Protein AF-A0A2A2Y976-F1 (afdb_monomer_lite)

Foldseek 3Di:
DVVVVVVVVVVPDDPVVVVVVVVVVVVVVVVVVVVVVCVLVQQCLDQVSQVVCVVVVNFFFADAAAQVRQFDEAEDEVVRVCVVCLQCLPPVNVVVQVVVLSLLQSCRRVSHDPVRHFYHYFAKWFFADKDADDPQAQFDGEIWTKTFGWDDPDPPDDTDTDLEIETETFHAPPHVCSVVADGGKMWGGDCPPFVKTFNHWDWLDHSVRTRIYTYTYGSNQAWTAIHPGDTGRGDRGRDGNSSHDPPPDPHRRDD

pLDDT: mean 89.64, std 9.78, range [32.81, 98.19]

Secondary structure (DSSP, 8-state):
-HHHHHHHHHHTS-HHHHHHHHHHHHHHHHHHHHHHHHHHHH-TTSHHHHHHHHHTT----PPPPPTTTSPP-EEE-HHHHHHHHGGGGSGGGHHHHHHHHHHHHHHHHTT--SSS--EEE-EEEEEEEEEEPPTTSSB-SEEEEEEEEEE-SSTTSPPEEEEEEEEEEEE-S-GGGGGG--TT-EEEE-HHHH-EEEEEEEE-S-SSS--EEEEEEESS-PPEEETTTEEE-----S-B-TTS-SSSS-S----

Sequence (255 aa):
MAKSKIATFASKRPPYFWWVLGHALAACLCALSWILSLQIFNHPERQQNYAILKKIGRAPEPIEFGALEAPAGDSLLPNAIYKNYAAYAAPENNQKLTKLNTRLLRAYLQNYTEEFKPVYIEGDYHVLQVKPLQNTDLMYPGFVIRAQAFIQSDNLGNAGPYPVIIEYICPCENTASFTWAKPGNSLRVQKIPHCASILHVSMLGTSDEPIINLTVVSLTYNDIAIGVSRQVDLTAPKKINLDGSLPLFPNSITE

Radius of gyration: 24.4 Å; chains: 1; bounding box: 55×41×88 Å

Structure (mmCIF, N/CA/C/O backbone):
data_AF-A0A2A2Y976-F1
#
_entry.id   AF-A0A2A2Y976-F1
#
loop_
_atom_site.group_PDB
_atom_site.id
_atom_site.type_symbol
_atom_site.label_atom_id
_atom_site.label_alt_id
_atom_site.label_comp_id
_atom_site.label_asym_id
_atom_site.label_entity_id
_atom_site.label_seq_id
_atom_site.pdbx_PDB_ins_code
_atom_site.Cartn_x
_atom_site.Cartn_y
_atom_site.Cartn_z
_atom_site.occupancy
_atom_site.B_iso_or_equiv
_atom_site.auth_seq_id
_atom_site.auth_comp_id
_atom_site.auth_asym_id
_atom_site.auth_atom_id
_atom_site.pdbx_PDB_model_num
ATOM 1 N N . MET A 1 1 ? 5.680 9.283 -56.168 1.00 53.94 1 MET A N 1
ATOM 2 C CA . MET A 1 1 ? 6.953 10.025 -56.361 1.00 53.94 1 MET A CA 1
ATOM 3 C C . MET A 1 1 ? 8.002 9.828 -55.253 1.00 53.94 1 MET A C 1
ATOM 5 O O . MET A 1 1 ? 9.177 9.795 -55.589 1.00 53.94 1 MET A O 1
ATOM 9 N N . ALA A 1 2 ? 7.652 9.655 -53.967 1.00 56.28 2 ALA A N 1
ATOM 10 C CA . ALA A 1 2 ? 8.646 9.515 -52.881 1.00 56.28 2 ALA A CA 1
ATOM 11 C C . ALA A 1 2 ? 9.504 8.225 -52.932 1.00 56.28 2 ALA A C 1
ATOM 13 O O . ALA A 1 2 ? 10.711 8.288 -52.712 1.00 56.28 2 ALA A O 1
ATOM 14 N N . LYS A 1 3 ? 8.919 7.074 -53.306 1.00 57.81 3 LYS A N 1
ATOM 15 C CA . LYS A 1 3 ? 9.644 5.786 -53.427 1.00 57.81 3 LYS A CA 1
ATOM 16 C C . LYS A 1 3 ? 10.805 5.830 -54.433 1.00 57.81 3 LYS A C 1
ATOM 18 O O . LYS A 1 3 ? 11.853 5.249 -54.180 1.00 57.81 3 LYS A O 1
ATOM 23 N N . SER A 1 4 ? 10.634 6.565 -55.537 1.00 69.06 4 SER A N 1
ATOM 24 C CA . SER A 1 4 ? 11.670 6.746 -56.563 1.00 69.06 4 SER A CA 1
ATOM 25 C C . SER A 1 4 ? 12.880 7.487 -55.994 1.00 69.06 4 SER A C 1
ATOM 27 O O . SER A 1 4 ? 13.992 6.991 -56.118 1.00 69.06 4 SER A O 1
ATOM 29 N N . LYS A 1 5 ? 12.667 8.601 -55.280 1.00 72.00 5 LYS A N 1
ATOM 30 C CA . LYS A 1 5 ? 13.757 9.406 -54.707 1.00 72.00 5 LYS A CA 1
ATOM 31 C C . LYS A 1 5 ? 14.564 8.650 -53.645 1.00 72.00 5 LYS A C 1
ATOM 33 O O . LYS A 1 5 ? 15.779 8.806 -53.596 1.00 72.00 5 LYS A O 1
ATOM 38 N N . ILE A 1 6 ? 13.914 7.812 -52.832 1.00 75.94 6 ILE A N 1
ATOM 39 C CA . ILE A 1 6 ? 14.586 6.993 -51.807 1.00 75.94 6 ILE A CA 1
ATOM 40 C C . ILE A 1 6 ? 15.443 5.900 -52.458 1.00 75.94 6 ILE A C 1
ATOM 42 O O . ILE A 1 6 ? 16.585 5.698 -52.054 1.00 75.94 6 ILE A O 1
ATOM 46 N N . ALA A 1 7 ? 14.936 5.244 -53.505 1.00 73.00 7 ALA A N 1
ATOM 47 C CA . ALA A 1 7 ? 15.684 4.219 -54.228 1.00 73.00 7 ALA A CA 1
ATOM 48 C C . ALA A 1 7 ? 16.916 4.798 -54.946 1.00 73.00 7 ALA A C 1
ATOM 50 O O . ALA A 1 7 ? 18.005 4.236 -54.843 1.00 73.00 7 ALA A O 1
ATOM 51 N N . THR A 1 8 ? 16.783 5.959 -55.606 1.00 76.06 8 THR A N 1
ATOM 52 C CA . THR A 1 8 ? 17.930 6.637 -56.238 1.00 76.06 8 THR A CA 1
ATOM 53 C C . THR A 1 8 ? 18.929 7.174 -55.213 1.00 76.06 8 THR A C 1
ATOM 55 O O . THR A 1 8 ? 20.121 7.250 -55.495 1.00 76.06 8 THR A O 1
ATOM 58 N N . PHE A 1 9 ? 18.460 7.575 -54.028 1.00 78.56 9 PHE A N 1
ATOM 59 C CA . PHE A 1 9 ? 19.330 7.981 -52.927 1.00 78.56 9 PHE A CA 1
ATOM 60 C C . PHE A 1 9 ? 20.132 6.792 -52.398 1.00 78.56 9 PHE A C 1
ATOM 62 O O . PHE A 1 9 ? 21.337 6.917 -52.212 1.00 78.56 9 PHE A O 1
ATOM 69 N N . ALA A 1 10 ? 19.484 5.643 -52.199 1.00 75.69 10 ALA A N 1
ATOM 70 C CA . ALA A 1 10 ? 20.109 4.437 -51.673 1.00 75.69 10 ALA A CA 1
ATOM 71 C C . ALA A 1 10 ? 21.179 3.862 -52.622 1.00 75.69 10 ALA A C 1
ATOM 73 O O . ALA A 1 10 ? 22.272 3.519 -52.173 1.00 75.69 10 ALA A O 1
ATOM 74 N N . SER A 1 11 ? 20.912 3.818 -53.932 1.00 75.06 11 SER A N 1
ATOM 75 C CA . SER A 1 11 ? 21.849 3.250 -54.915 1.00 75.06 11 SER A CA 1
ATOM 76 C C . SER A 1 11 ? 23.104 4.098 -55.157 1.00 75.06 11 SER A C 1
ATOM 78 O O . SER A 1 11 ? 24.116 3.575 -55.610 1.00 75.06 11 SER A O 1
ATOM 80 N N . LYS A 1 12 ? 23.063 5.401 -54.843 1.00 83.75 12 LYS A N 1
ATOM 81 C CA . LYS A 1 12 ? 24.192 6.332 -55.018 1.00 83.75 12 LYS A CA 1
ATOM 82 C C . LYS A 1 12 ? 25.168 6.361 -53.840 1.00 83.75 12 LYS A C 1
ATOM 84 O O . LYS A 1 12 ? 26.158 7.090 -53.902 1.00 83.75 12 LYS A O 1
ATOM 89 N N . ARG A 1 13 ? 24.894 5.643 -52.744 1.00 84.62 13 ARG A N 1
ATOM 90 C CA . ARG A 1 13 ? 25.751 5.671 -51.552 1.00 84.62 13 ARG A CA 1
ATOM 91 C C . ARG A 1 13 ? 26.832 4.590 -51.615 1.00 84.62 13 ARG A C 1
ATOM 93 O O . ARG A 1 13 ? 26.527 3.448 -51.948 1.00 84.62 13 ARG A O 1
ATOM 100 N N . PRO A 1 14 ? 28.083 4.931 -51.271 1.00 89.56 14 PRO A N 1
ATOM 101 C CA . PRO A 1 14 ? 29.177 3.970 -51.257 1.00 89.56 14 PRO A CA 1
ATOM 102 C C . PRO A 1 14 ? 28.999 2.935 -50.129 1.00 89.56 14 PRO A C 1
ATOM 104 O O . PRO A 1 14 ? 28.340 3.235 -49.131 1.00 89.56 14 PRO A O 1
ATOM 107 N N . PRO A 1 15 ? 29.612 1.740 -50.226 1.00 87.56 15 PRO A N 1
ATOM 108 C CA . PRO A 1 15 ? 29.418 0.657 -49.254 1.00 87.56 15 PRO A CA 1
ATOM 109 C C . PRO A 1 15 ? 29.679 1.048 -47.790 1.00 87.56 15 PRO A C 1
ATOM 111 O O . PRO A 1 15 ? 28.952 0.616 -46.896 1.00 87.56 15 PRO A O 1
ATOM 114 N N . TYR A 1 16 ? 30.658 1.924 -47.532 1.00 89.75 16 TYR A N 1
ATOM 115 C CA . TYR A 1 16 ? 30.979 2.384 -46.175 1.00 89.75 16 TYR A CA 1
ATOM 116 C C . TYR A 1 16 ? 29.838 3.173 -45.513 1.00 89.75 16 TYR A C 1
ATOM 118 O O . TYR A 1 16 ? 29.709 3.149 -44.293 1.00 89.75 16 TYR A O 1
ATOM 126 N N . PHE A 1 17 ? 28.981 3.846 -46.293 1.00 91.56 17 PHE A N 1
ATOM 127 C CA . PHE A 1 17 ? 27.827 4.574 -45.760 1.00 91.56 17 PHE A CA 1
ATOM 128 C C . PHE A 1 17 ? 26.846 3.618 -45.076 1.00 91.56 17 PHE A C 1
ATOM 130 O O . PHE A 1 17 ? 26.399 3.880 -43.963 1.00 91.56 17 PHE A O 1
ATOM 137 N N . TRP A 1 18 ? 26.548 2.489 -45.723 1.00 90.06 18 TRP A N 1
ATOM 138 C CA . TRP A 1 18 ? 25.657 1.467 -45.178 1.00 90.06 18 TRP A CA 1
ATOM 139 C C . TRP A 1 18 ? 26.247 0.786 -43.949 1.00 90.06 18 TRP A C 1
ATOM 141 O O . TRP A 1 18 ? 25.517 0.493 -43.006 1.00 90.06 18 TRP A O 1
ATOM 151 N N . TRP A 1 19 ? 27.567 0.598 -43.930 1.00 94.25 19 TRP A N 1
ATOM 152 C CA . TRP A 1 19 ? 28.272 0.062 -42.770 1.00 94.25 19 TRP A CA 1
ATOM 153 C C . TRP A 1 19 ? 28.174 1.003 -41.560 1.00 94.25 19 TRP A C 1
ATOM 155 O O . TRP A 1 19 ? 27.763 0.576 -40.484 1.00 94.25 19 TRP A O 1
ATOM 165 N N . VAL A 1 20 ? 28.452 2.301 -41.742 1.00 95.50 20 VAL A N 1
ATOM 166 C CA . VAL A 1 20 ? 28.310 3.315 -40.678 1.00 95.50 20 VAL A CA 1
ATOM 167 C C . VAL A 1 20 ? 26.861 3.432 -40.210 1.00 95.50 20 VAL A C 1
ATOM 169 O O . VAL A 1 20 ? 26.612 3.483 -39.008 1.00 95.50 20 VAL A O 1
ATOM 172 N N . LEU A 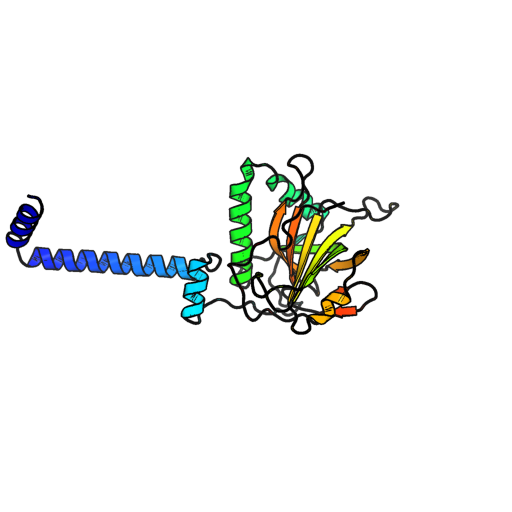1 21 ? 25.897 3.432 -41.135 1.00 94.50 21 LEU A N 1
ATOM 173 C CA . LEU A 1 21 ? 24.477 3.460 -40.790 1.00 94.50 21 LEU A CA 1
ATOM 174 C C . LEU A 1 21 ? 24.075 2.228 -39.969 1.00 94.50 21 LEU A C 1
ATOM 176 O O . LEU A 1 21 ? 23.354 2.364 -38.984 1.00 94.50 21 LEU A O 1
ATOM 180 N N . GLY A 1 22 ? 24.569 1.044 -40.341 1.00 96.06 22 GLY A N 1
ATOM 181 C CA . GLY A 1 22 ? 24.355 -0.193 -39.593 1.00 96.06 22 GLY A CA 1
ATOM 182 C C . GLY A 1 22 ? 24.868 -0.100 -38.156 1.00 96.06 22 GLY A C 1
ATOM 183 O O . GLY A 1 22 ? 24.125 -0.405 -37.226 1.00 96.06 22 GLY A O 1
ATOM 184 N N . HIS A 1 23 ? 26.092 0.398 -37.957 1.00 96.12 23 HIS A N 1
ATOM 185 C CA . HIS A 1 23 ? 26.659 0.601 -36.615 1.00 96.12 23 HIS A CA 1
ATOM 186 C C . HIS A 1 23 ? 25.920 1.658 -35.806 1.00 96.12 23 HIS A C 1
ATOM 188 O O . HIS A 1 23 ? 25.663 1.447 -34.624 1.00 96.12 23 HIS A O 1
ATOM 194 N N . ALA A 1 24 ? 25.532 2.769 -36.432 1.00 97.00 24 ALA A N 1
ATOM 195 C CA . ALA A 1 24 ? 24.752 3.805 -35.766 1.00 97.00 24 ALA A CA 1
ATOM 196 C C . ALA A 1 24 ? 23.401 3.255 -35.279 1.00 97.00 24 ALA A C 1
ATOM 198 O O . ALA A 1 24 ? 23.034 3.453 -34.122 1.00 97.00 24 ALA A O 1
ATOM 199 N N . LEU A 1 25 ? 22.693 2.497 -36.124 1.00 97.50 25 LEU A N 1
ATOM 200 C CA . LEU A 1 25 ? 21.441 1.841 -35.743 1.00 97.50 25 LEU A CA 1
ATOM 201 C C . LEU A 1 25 ? 21.651 0.807 -34.634 1.00 97.50 25 LEU A C 1
ATOM 203 O O . LEU A 1 25 ? 20.872 0.780 -33.685 1.00 97.50 25 LEU A O 1
ATOM 207 N N . ALA A 1 26 ? 22.708 -0.006 -34.713 1.00 97.06 26 ALA A N 1
ATOM 208 C CA . ALA A 1 26 ? 23.038 -0.978 -33.674 1.00 97.06 26 ALA A CA 1
ATOM 209 C C . ALA A 1 26 ? 23.328 -0.297 -32.326 1.00 97.06 26 ALA A C 1
ATOM 211 O O . ALA A 1 26 ? 22.812 -0.732 -31.297 1.00 97.06 26 ALA A O 1
ATOM 212 N N . ALA A 1 27 ? 24.081 0.807 -32.326 1.00 97.44 27 ALA A N 1
ATOM 213 C CA . ALA A 1 27 ? 24.350 1.597 -31.129 1.00 97.44 27 ALA A CA 1
ATOM 214 C C . ALA A 1 27 ? 23.062 2.194 -30.537 1.00 97.44 27 ALA A C 1
ATOM 216 O O . ALA A 1 27 ? 22.834 2.083 -29.331 1.00 97.44 27 ALA A O 1
ATOM 217 N N . CYS A 1 28 ? 22.180 2.758 -31.371 1.00 96.88 28 CYS A N 1
ATOM 218 C CA . CYS A 1 28 ? 20.880 3.265 -30.926 1.00 96.88 28 CYS A CA 1
ATOM 219 C C . CYS A 1 28 ? 19.993 2.156 -30.346 1.00 96.88 28 CYS A C 1
ATOM 221 O O . CYS A 1 28 ? 19.402 2.348 -29.287 1.00 96.88 28 CYS A O 1
ATOM 223 N N . LEU A 1 29 ? 19.912 0.995 -31.000 1.00 97.25 29 LEU A N 1
ATOM 224 C CA . LEU A 1 29 ? 19.136 -0.146 -30.508 1.00 97.25 29 LEU A CA 1
ATOM 225 C C . LEU A 1 29 ? 19.697 -0.691 -29.193 1.00 97.25 29 LEU A C 1
ATOM 227 O O . LEU A 1 29 ? 18.922 -1.012 -28.297 1.00 97.25 29 LEU A O 1
ATOM 231 N N . CYS A 1 30 ? 21.022 -0.740 -29.045 1.00 96.88 30 CYS A N 1
ATOM 232 C CA . CYS A 1 30 ? 21.675 -1.124 -27.798 1.00 96.88 30 CYS A CA 1
ATOM 233 C C . CYS A 1 30 ? 21.308 -0.158 -26.660 1.00 96.88 30 CYS A C 1
ATOM 235 O O . CYS A 1 30 ? 20.830 -0.589 -25.610 1.00 96.88 30 CYS A O 1
ATOM 237 N N . ALA A 1 31 ? 21.431 1.152 -26.896 1.00 96.44 31 ALA A N 1
ATOM 238 C CA . ALA A 1 31 ? 21.064 2.173 -25.918 1.00 96.44 31 ALA A CA 1
ATOM 239 C C . ALA A 1 31 ? 19.570 2.118 -25.553 1.00 96.44 31 ALA A C 1
ATOM 241 O O . ALA A 1 31 ? 19.219 2.170 -24.375 1.00 96.44 31 ALA A O 1
ATOM 242 N N . LEU A 1 32 ? 18.684 1.957 -26.541 1.00 96.25 32 LEU A N 1
ATOM 243 C CA . LEU A 1 32 ? 17.245 1.812 -26.312 1.00 96.25 32 LEU A CA 1
ATOM 244 C C . LEU A 1 32 ? 16.926 0.549 -25.511 1.00 96.25 32 LEU A C 1
ATOM 246 O O . LEU A 1 32 ? 16.181 0.626 -24.539 1.00 96.25 32 LEU A O 1
ATOM 250 N N . SER A 1 33 ? 17.515 -0.594 -25.869 1.00 95.38 33 SER A N 1
ATOM 251 C CA . SER A 1 33 ? 17.342 -1.854 -25.141 1.00 95.38 33 SER A CA 1
ATOM 252 C C . SER A 1 33 ? 17.782 -1.721 -23.683 1.00 95.38 33 SER A C 1
ATOM 254 O O . SER A 1 33 ? 17.087 -2.193 -22.781 1.00 95.38 33 SER A O 1
ATOM 256 N N . TRP A 1 34 ? 18.905 -1.045 -23.436 1.00 94.88 34 TRP A N 1
ATOM 257 C CA . TRP A 1 34 ? 19.407 -0.773 -22.091 1.00 94.88 34 TRP A CA 1
ATOM 258 C C . TRP A 1 34 ? 18.449 0.113 -21.282 1.00 94.88 34 TRP A C 1
ATOM 260 O O . TRP A 1 34 ? 18.036 -0.261 -20.185 1.00 94.88 34 TRP A O 1
ATOM 270 N N . ILE A 1 35 ? 18.033 1.256 -21.839 1.00 95.06 35 ILE A N 1
ATOM 271 C CA . ILE A 1 35 ? 17.125 2.203 -21.170 1.00 95.06 35 ILE A CA 1
ATOM 272 C C . ILE A 1 35 ? 15.771 1.552 -20.872 1.00 95.06 35 ILE A C 1
ATOM 274 O O . ILE A 1 35 ? 15.254 1.694 -19.764 1.00 95.06 35 ILE A O 1
ATOM 278 N N . LEU A 1 36 ? 15.203 0.821 -21.834 1.00 92.56 36 LEU A N 1
ATOM 279 C CA . LEU A 1 36 ? 13.930 0.121 -21.658 1.00 92.56 36 LEU A CA 1
ATOM 280 C C . LEU A 1 36 ? 14.027 -0.948 -20.572 1.00 92.56 36 LEU A C 1
ATOM 282 O O . LEU A 1 36 ? 13.129 -1.041 -19.739 1.00 92.56 36 LEU A O 1
ATOM 286 N N . SER A 1 37 ? 15.130 -1.698 -20.530 1.00 91.88 37 SER A N 1
ATOM 287 C CA . SER A 1 37 ? 15.367 -2.678 -19.467 1.00 91.88 37 SER A CA 1
ATOM 288 C C . SER A 1 37 ? 15.369 -1.994 -18.099 1.00 91.88 37 SER A C 1
ATOM 290 O O . SER A 1 37 ? 14.592 -2.375 -17.226 1.00 91.88 37 SER A O 1
ATOM 292 N N . LEU A 1 38 ? 16.146 -0.919 -17.925 1.00 91.69 38 LEU A N 1
ATOM 293 C CA . LEU A 1 38 ? 16.170 -0.162 -16.668 1.00 91.69 38 LEU A CA 1
ATOM 294 C C . LEU A 1 38 ? 14.787 0.376 -16.282 1.00 91.69 38 LEU A C 1
ATOM 296 O O . LEU A 1 38 ? 14.403 0.294 -15.119 1.00 91.69 38 LEU A O 1
ATOM 300 N N . GLN A 1 39 ? 14.018 0.893 -17.243 1.00 92.62 39 GLN A N 1
ATOM 301 C CA . GLN A 1 39 ? 12.662 1.390 -16.996 1.00 92.62 39 GLN A CA 1
ATOM 302 C C . GLN A 1 39 ? 11.690 0.284 -16.567 1.00 92.62 39 GLN A C 1
ATOM 304 O O . GLN A 1 39 ? 10.820 0.547 -15.740 1.00 92.62 39 GLN A O 1
ATOM 309 N N . ILE A 1 40 ? 11.817 -0.932 -17.105 1.00 92.38 40 ILE A N 1
ATOM 310 C CA . ILE A 1 40 ? 10.963 -2.068 -16.732 1.00 92.38 40 ILE A CA 1
ATOM 311 C C . ILE A 1 40 ? 11.311 -2.560 -15.322 1.00 92.38 40 ILE A C 1
ATOM 313 O O . ILE A 1 40 ? 10.410 -2.723 -14.502 1.00 92.38 40 ILE A O 1
ATOM 317 N N . PHE A 1 41 ? 12.598 -2.751 -15.014 1.00 90.62 41 PHE A N 1
ATOM 318 C CA . PHE A 1 41 ? 13.035 -3.303 -13.725 1.00 90.62 41 PHE A CA 1
ATOM 319 C C . PHE A 1 41 ? 12.943 -2.303 -12.560 1.00 90.62 41 PHE A C 1
ATOM 321 O O . PHE A 1 41 ? 12.578 -2.696 -11.455 1.00 90.62 41 PHE A O 1
ATOM 328 N N . ASN A 1 42 ? 13.213 -1.011 -12.783 1.00 90.75 42 ASN A N 1
ATOM 329 C CA . ASN A 1 42 ? 13.196 -0.007 -11.707 1.00 90.75 42 ASN A CA 1
ATOM 330 C C . ASN A 1 42 ? 11.795 0.520 -11.375 1.00 90.75 42 ASN A C 1
ATOM 332 O O . ASN A 1 42 ? 11.627 1.226 -10.376 1.00 90.75 42 ASN A O 1
ATOM 336 N N . HIS A 1 43 ? 10.800 0.226 -12.214 1.00 92.69 43 HIS A N 1
ATOM 337 C CA . HIS A 1 43 ? 9.430 0.712 -12.047 1.00 92.69 43 HIS A CA 1
ATOM 338 C C . HIS A 1 43 ? 8.415 -0.444 -12.053 1.00 92.69 43 HIS A C 1
ATOM 340 O O . HIS A 1 43 ? 7.554 -0.495 -12.943 1.00 92.69 43 HIS A O 1
ATOM 346 N N . PRO A 1 44 ? 8.521 -1.396 -11.101 1.00 92.38 44 PRO A N 1
ATOM 347 C CA . PRO A 1 44 ? 7.625 -2.545 -11.018 1.00 92.38 44 PRO A CA 1
ATOM 348 C C . PRO A 1 44 ? 6.195 -2.160 -10.622 1.00 92.38 44 PRO A C 1
ATOM 350 O O . PRO A 1 44 ? 5.295 -2.962 -10.806 1.00 92.38 44 PRO A O 1
ATOM 353 N N . GLU A 1 45 ? 5.953 -0.949 -10.117 1.00 92.50 45 GLU A N 1
ATOM 354 C CA . GLU A 1 45 ? 4.616 -0.464 -9.756 1.00 92.50 45 GLU A CA 1
ATOM 355 C C . GLU A 1 45 ? 3.724 -0.156 -10.966 1.00 92.50 45 GLU A C 1
ATOM 357 O O . GLU A 1 45 ? 2.512 -0.009 -10.826 1.00 92.50 45 GLU A O 1
ATOM 362 N N . ARG A 1 46 ? 4.301 -0.057 -12.172 1.00 93.06 46 ARG A N 1
ATOM 363 C CA . ARG A 1 46 ? 3.521 0.083 -13.405 1.00 93.06 46 ARG A CA 1
ATOM 364 C C . ARG A 1 46 ? 2.982 -1.281 -13.821 1.00 93.06 46 ARG A C 1
ATOM 366 O O . ARG A 1 46 ? 3.763 -2.192 -14.086 1.00 93.06 46 ARG A O 1
ATOM 373 N N . GLN A 1 47 ? 1.665 -1.386 -13.996 1.00 91.25 47 GLN A N 1
ATOM 374 C CA . GLN A 1 47 ? 0.961 -2.618 -14.395 1.00 91.25 47 GLN A CA 1
ATOM 375 C C . GLN A 1 47 ? 1.624 -3.346 -15.575 1.00 91.25 47 GLN A C 1
ATOM 377 O O . GLN A 1 47 ? 1.917 -4.538 -15.497 1.00 91.25 47 GLN A O 1
ATOM 382 N N . GLN A 1 48 ? 1.940 -2.616 -16.650 1.00 91.88 48 GLN A N 1
ATOM 383 C CA . GLN A 1 48 ? 2.575 -3.184 -17.845 1.00 91.88 48 GLN A CA 1
ATOM 384 C C . GLN A 1 48 ? 3.961 -3.772 -17.546 1.00 91.88 48 GLN A C 1
ATOM 386 O O . GLN A 1 48 ? 4.274 -4.875 -17.995 1.00 91.88 48 GLN A O 1
ATOM 391 N N . ASN A 1 49 ? 4.770 -3.064 -16.754 1.00 94.06 49 ASN A N 1
ATOM 392 C CA . ASN A 1 49 ? 6.097 -3.524 -16.361 1.00 94.06 49 ASN A CA 1
ATOM 393 C C . ASN A 1 49 ? 5.990 -4.770 -15.482 1.00 94.06 49 ASN A C 1
ATOM 395 O O . ASN A 1 49 ? 6.649 -5.768 -15.758 1.00 94.06 49 ASN A O 1
ATOM 399 N N . TYR A 1 50 ? 5.110 -4.755 -14.480 1.00 92.50 50 TYR A N 1
ATOM 400 C CA . TYR A 1 50 ? 4.883 -5.899 -13.601 1.00 92.50 50 TYR A CA 1
ATOM 401 C C . TYR A 1 50 ? 4.413 -7.136 -14.368 1.00 92.50 50 TYR A C 1
ATOM 403 O O . TYR A 1 50 ? 4.907 -8.236 -14.134 1.00 92.50 50 TYR A O 1
ATOM 411 N N . ALA A 1 51 ? 3.512 -6.971 -15.341 1.00 92.00 51 ALA A N 1
ATOM 412 C CA . ALA A 1 51 ? 3.055 -8.063 -16.193 1.00 92.00 51 ALA A CA 1
ATOM 413 C C . ALA A 1 51 ? 4.201 -8.675 -17.018 1.00 92.00 51 ALA A C 1
ATOM 415 O O . ALA A 1 51 ? 4.264 -9.897 -17.168 1.00 92.00 51 ALA A O 1
ATOM 416 N N . ILE A 1 52 ? 5.125 -7.851 -17.526 1.00 93.06 52 ILE A N 1
ATOM 417 C CA . ILE A 1 52 ? 6.340 -8.323 -18.207 1.00 93.06 52 ILE A CA 1
ATOM 418 C C . ILE A 1 52 ? 7.237 -9.074 -17.218 1.00 93.06 52 ILE A C 1
ATOM 420 O O . ILE A 1 52 ? 7.607 -10.215 -17.493 1.00 93.06 52 ILE A O 1
ATOM 424 N N . LEU A 1 53 ? 7.528 -8.480 -16.055 1.00 92.19 53 LEU A N 1
ATOM 425 C CA . LEU A 1 53 ? 8.359 -9.079 -15.005 1.00 92.19 53 LEU A CA 1
ATOM 426 C C . LEU A 1 53 ? 7.804 -10.432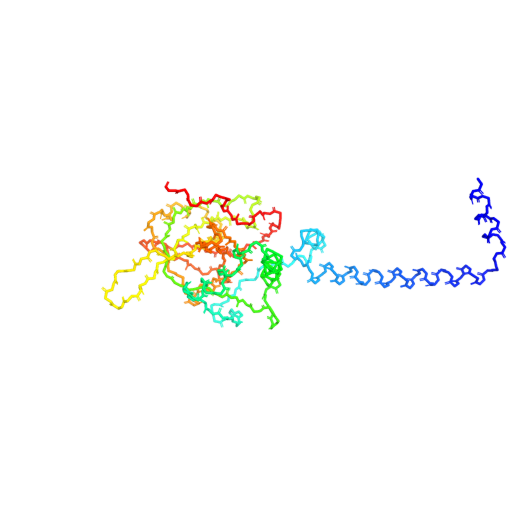 -14.541 1.00 92.19 53 LEU A C 1
ATOM 428 O O . LEU A 1 53 ? 8.552 -11.394 -14.376 1.00 92.19 53 LEU A O 1
ATOM 432 N N . LYS A 1 54 ? 6.481 -10.544 -14.411 1.00 91.19 54 LYS A N 1
ATOM 433 C CA . LYS A 1 54 ? 5.788 -11.781 -14.039 1.00 91.19 54 LYS A CA 1
ATOM 434 C C . LYS A 1 54 ? 5.951 -12.865 -15.099 1.00 91.19 54 LYS A C 1
ATOM 436 O O . LYS A 1 54 ? 6.238 -14.006 -14.755 1.00 91.19 54 LYS A O 1
ATOM 441 N N . LYS A 1 55 ? 5.829 -12.517 -16.385 1.00 92.19 55 LYS A N 1
ATOM 442 C CA . LYS A 1 55 ? 6.018 -13.464 -17.500 1.00 92.19 55 LYS A CA 1
ATOM 443 C C . LYS A 1 55 ? 7.441 -14.021 -17.573 1.00 92.19 55 LYS A C 1
ATOM 445 O O . LYS A 1 55 ? 7.606 -15.169 -17.965 1.00 92.19 55 LYS A O 1
ATOM 450 N N . ILE A 1 56 ? 8.447 -13.233 -17.193 1.00 93.50 56 ILE A N 1
ATOM 451 C CA . ILE A 1 56 ? 9.857 -13.661 -17.185 1.00 93.50 56 ILE A CA 1
ATOM 452 C C . ILE A 1 56 ? 10.305 -14.279 -15.847 1.00 93.50 56 ILE A C 1
ATOM 454 O O . ILE A 1 56 ? 11.485 -14.584 -15.694 1.00 93.50 56 ILE A O 1
ATOM 458 N N . GLY A 1 57 ? 9.402 -14.437 -14.869 1.00 90.50 57 GLY A N 1
ATOM 459 C CA . GLY A 1 57 ? 9.724 -14.999 -13.549 1.00 90.50 57 GLY A CA 1
ATOM 460 C C . GLY A 1 57 ? 10.624 -14.103 -12.688 1.00 90.50 57 GLY A C 1
ATOM 461 O O . GLY A 1 57 ? 11.404 -14.600 -11.883 1.00 90.50 57 GLY A O 1
ATOM 462 N N . ARG A 1 58 ? 10.568 -12.781 -12.894 1.00 89.81 58 ARG A N 1
ATOM 463 C CA . ARG A 1 58 ? 11.339 -11.763 -12.154 1.00 89.81 58 ARG A CA 1
ATOM 464 C C . ARG A 1 58 ? 10.443 -10.709 -11.500 1.00 89.81 58 ARG A C 1
ATOM 466 O O . ARG A 1 58 ? 10.927 -9.635 -11.152 1.00 89.81 58 ARG A O 1
ATOM 473 N N . ALA A 1 59 ? 9.139 -10.970 -11.389 1.00 89.38 59 ALA A N 1
ATOM 474 C CA . ALA A 1 59 ? 8.258 -10.100 -10.621 1.00 89.38 59 ALA A CA 1
ATOM 475 C C . ALA A 1 59 ? 8.702 -10.123 -9.158 1.00 89.38 59 ALA A C 1
ATOM 477 O O . ALA A 1 59 ? 8.987 -11.204 -8.642 1.00 89.38 59 ALA A O 1
ATOM 478 N N . PRO A 1 60 ? 8.779 -8.961 -8.500 1.00 86.44 60 PRO A N 1
ATOM 479 C CA . PRO A 1 60 ? 9.071 -8.958 -7.089 1.00 86.44 60 PRO A CA 1
ATOM 480 C C . PRO A 1 60 ? 7.895 -9.560 -6.317 1.00 86.44 60 PRO A C 1
ATOM 482 O O . PRO A 1 60 ? 6.724 -9.287 -6.616 1.00 86.44 60 PRO A O 1
ATOM 485 N N . GLU A 1 61 ? 8.238 -10.378 -5.331 1.00 86.19 61 GLU A N 1
ATOM 486 C CA . GLU A 1 61 ? 7.303 -10.995 -4.400 1.00 86.19 61 GLU A CA 1
ATOM 487 C C . GLU A 1 61 ? 7.482 -10.341 -3.023 1.00 86.19 61 GLU A C 1
ATOM 489 O O . GLU A 1 61 ? 8.628 -10.107 -2.613 1.00 86.19 61 GLU A O 1
ATOM 494 N N . PRO A 1 62 ? 6.382 -10.004 -2.325 1.00 84.19 62 PRO A N 1
ATOM 495 C CA . PRO A 1 62 ? 6.456 -9.472 -0.972 1.00 84.19 62 PRO A CA 1
ATOM 496 C C . PRO A 1 62 ? 7.108 -10.473 -0.023 1.00 84.19 62 PRO A C 1
ATOM 498 O O . PRO A 1 62 ? 6.722 -11.641 0.023 1.00 84.19 62 PRO A O 1
ATOM 501 N N . ILE A 1 63 ? 8.082 -9.998 0.742 1.00 88.38 63 ILE A N 1
ATOM 502 C CA . ILE A 1 63 ? 8.764 -10.774 1.774 1.00 88.38 63 ILE A CA 1
ATOM 503 C C . ILE A 1 63 ? 8.035 -10.577 3.107 1.00 88.38 63 ILE A C 1
ATOM 505 O O . ILE A 1 63 ? 7.540 -9.490 3.411 1.00 88.38 63 ILE A O 1
ATOM 509 N N . GLU A 1 64 ? 7.966 -11.645 3.892 1.00 90.06 64 GLU A N 1
ATOM 510 C CA . GLU A 1 64 ? 7.565 -11.597 5.294 1.00 90.06 64 GLU A CA 1
ATOM 511 C C . GLU A 1 64 ? 8.763 -11.201 6.156 1.00 90.06 64 GLU A C 1
ATOM 513 O O . GLU A 1 64 ? 9.829 -11.813 6.073 1.00 90.06 64 GLU A O 1
ATOM 518 N N . PHE A 1 65 ? 8.593 -10.167 6.976 1.00 90.75 65 PHE A N 1
ATOM 519 C CA . PHE A 1 65 ? 9.637 -9.698 7.880 1.00 90.75 65 PHE A CA 1
ATOM 520 C C . PHE A 1 65 ? 9.395 -10.192 9.304 1.00 90.75 65 PHE A C 1
ATOM 522 O O . PHE A 1 65 ? 8.279 -10.126 9.813 1.00 90.75 65 PHE A O 1
ATOM 529 N N . GLY A 1 66 ? 10.454 -10.573 10.018 1.00 89.75 66 GLY A N 1
ATOM 530 C CA . GLY A 1 66 ? 10.365 -10.697 11.471 1.00 89.75 66 GLY A CA 1
ATOM 531 C C . GLY A 1 66 ? 10.032 -9.341 12.109 1.00 89.75 66 GLY A C 1
ATOM 532 O O . GLY A 1 66 ? 10.492 -8.299 11.647 1.00 89.75 66 GLY A O 1
ATOM 533 N N . ALA A 1 67 ? 9.278 -9.321 13.212 1.00 87.81 67 ALA A N 1
ATOM 534 C CA . ALA A 1 67 ? 8.859 -8.065 13.858 1.00 87.81 67 ALA A CA 1
ATOM 535 C C . ALA A 1 67 ? 10.019 -7.145 14.289 1.00 87.81 67 ALA A C 1
ATOM 537 O O . ALA A 1 67 ? 9.847 -5.931 14.373 1.00 87.81 67 ALA A O 1
ATOM 538 N N . LEU A 1 68 ? 11.196 -7.719 14.559 1.00 88.31 68 LEU A N 1
ATOM 539 C CA . LEU A 1 68 ? 12.422 -6.984 14.890 1.00 88.31 68 LEU A CA 1
ATOM 540 C C . LEU A 1 68 ? 13.344 -6.763 13.679 1.00 88.31 68 LEU A C 1
ATOM 542 O O . LEU A 1 68 ? 14.284 -5.980 13.767 1.00 88.31 68 LEU A O 1
ATOM 546 N N . GLU A 1 69 ? 13.077 -7.447 12.568 1.00 90.56 69 GLU A N 1
ATOM 547 C CA . GLU A 1 69 ? 13.859 -7.406 11.324 1.00 90.56 69 GLU A CA 1
ATOM 548 C C . GLU A 1 69 ? 13.187 -6.544 10.246 1.00 90.56 69 GLU A C 1
ATOM 550 O O . GLU A 1 69 ? 13.762 -6.309 9.182 1.00 90.56 69 GLU A O 1
ATOM 555 N N . ALA A 1 70 ? 11.969 -6.062 10.513 1.00 91.06 70 ALA A N 1
ATOM 556 C CA . ALA A 1 70 ? 11.239 -5.187 9.616 1.00 91.06 70 ALA A CA 1
ATOM 557 C C . ALA A 1 70 ? 12.048 -3.912 9.302 1.00 91.06 70 ALA A C 1
ATOM 559 O O . ALA A 1 70 ? 12.729 -3.373 10.184 1.00 91.06 70 ALA A O 1
ATOM 560 N N . PRO A 1 71 ? 11.967 -3.384 8.065 1.00 93.06 71 PRO A N 1
ATOM 561 C CA . PRO A 1 71 ? 12.796 -2.263 7.646 1.00 93.06 71 PRO A CA 1
ATOM 562 C C . PRO A 1 71 ? 12.578 -1.029 8.526 1.00 93.06 71 PRO A C 1
ATOM 564 O O . PRO A 1 71 ? 11.455 -0.726 8.951 1.00 93.06 71 PRO A O 1
ATOM 567 N N . ALA A 1 72 ? 13.656 -0.284 8.776 1.00 92.31 72 ALA A N 1
ATOM 568 C CA . ALA A 1 72 ? 13.594 0.936 9.568 1.00 92.31 72 ALA A CA 1
ATOM 569 C C . ALA A 1 72 ? 12.675 1.968 8.896 1.00 92.31 72 ALA A C 1
ATOM 571 O O . ALA A 1 72 ? 12.890 2.359 7.749 1.00 92.31 72 ALA A O 1
ATOM 572 N N . GLY A 1 73 ? 11.669 2.428 9.636 1.00 91.94 73 GLY A N 1
ATOM 573 C CA . GLY A 1 73 ? 10.657 3.355 9.147 1.00 91.94 73 GLY A CA 1
ATOM 574 C C . GLY A 1 73 ? 10.030 4.179 10.264 1.00 91.94 73 GLY A C 1
ATOM 575 O O . GLY A 1 73 ? 10.072 3.798 11.447 1.00 91.94 73 GLY A O 1
ATOM 576 N N . ASP A 1 74 ? 9.450 5.306 9.866 1.00 93.75 74 ASP A N 1
ATOM 577 C CA . ASP A 1 74 ? 8.713 6.196 10.758 1.00 93.75 74 ASP A CA 1
ATOM 578 C C . ASP A 1 74 ? 7.374 5.567 11.131 1.00 93.75 74 ASP A C 1
ATOM 580 O O . ASP A 1 74 ? 6.774 4.846 10.338 1.00 93.75 74 ASP A O 1
ATOM 584 N N . SER A 1 75 ? 6.908 5.837 12.347 1.00 95.69 75 SER A N 1
ATOM 585 C CA . SER A 1 75 ? 5.605 5.386 12.827 1.00 95.69 75 SER A CA 1
ATOM 586 C C . SER A 1 75 ? 4.727 6.592 13.102 1.00 95.69 75 SER A C 1
ATOM 588 O O . SER A 1 75 ? 5.147 7.510 13.810 1.00 95.69 75 SER A O 1
ATOM 590 N N . LEU A 1 76 ? 3.537 6.618 12.511 1.00 97.75 76 LEU A N 1
ATOM 591 C CA . LEU A 1 76 ? 2.621 7.744 12.602 1.00 97.75 76 LEU A CA 1
ATOM 592 C C . LEU A 1 76 ? 1.375 7.369 13.405 1.00 97.75 76 LEU A C 1
ATOM 594 O O . LEU A 1 76 ? 0.647 6.438 13.062 1.00 97.75 76 LEU A O 1
ATOM 598 N N . LEU A 1 77 ? 1.103 8.172 14.432 1.00 97.12 77 LEU A N 1
ATOM 599 C CA . LEU A 1 77 ? -0.181 8.203 15.131 1.00 97.12 77 LEU A CA 1
ATOM 600 C C . LEU A 1 77 ? -1.238 8.938 14.288 1.00 97.12 77 LEU A C 1
ATOM 602 O O . LEU A 1 77 ? -0.875 9.738 13.417 1.00 97.12 77 LEU A O 1
ATOM 606 N N . PRO A 1 78 ? -2.548 8.753 14.540 1.00 97.06 78 PRO A N 1
ATOM 607 C CA . PRO A 1 78 ? -3.567 9.241 13.614 1.00 97.06 78 PRO A CA 1
ATOM 608 C C . PRO A 1 78 ? -3.622 10.777 13.510 1.00 97.06 78 PRO A C 1
ATOM 610 O O . PRO A 1 78 ? -3.875 11.312 12.434 1.00 97.06 78 PRO A O 1
ATOM 613 N N . ASN A 1 79 ? -3.260 11.508 14.566 1.00 95.50 79 ASN A N 1
ATOM 614 C CA . ASN A 1 79 ? -3.071 12.964 14.521 1.00 95.50 79 ASN A CA 1
ATOM 615 C C . ASN A 1 79 ? -1.940 13.399 13.565 1.00 95.50 79 ASN A C 1
ATOM 617 O O . ASN A 1 79 ? -2.100 14.348 12.795 1.00 95.50 79 ASN A O 1
ATOM 621 N N . ALA A 1 80 ? -0.806 12.695 13.584 1.00 97.00 80 ALA A N 1
ATOM 622 C CA . ALA A 1 80 ? 0.318 12.937 12.687 1.00 97.00 80 ALA A CA 1
ATOM 623 C C . ALA A 1 80 ? -0.032 12.545 11.246 1.00 97.00 80 ALA A C 1
ATOM 625 O O . ALA A 1 80 ? 0.301 13.283 10.324 1.00 97.00 80 ALA A O 1
ATOM 626 N N . ILE A 1 81 ? -0.762 11.440 11.052 1.00 97.75 81 ILE A N 1
ATOM 627 C CA . ILE A 1 81 ? -1.304 11.037 9.747 1.00 97.75 81 ILE A CA 1
ATOM 628 C C . ILE A 1 81 ? -2.157 12.169 9.169 1.00 97.75 81 ILE A C 1
ATOM 630 O O . ILE A 1 81 ? -1.888 12.635 8.062 1.00 97.75 81 ILE A O 1
ATOM 634 N N . TYR A 1 82 ? -3.144 12.657 9.922 1.00 96.75 82 TYR A N 1
ATOM 635 C CA . TYR A 1 82 ? -4.016 13.732 9.456 1.00 96.75 82 TYR A CA 1
ATOM 636 C C . TYR A 1 82 ? -3.223 14.984 9.086 1.00 96.75 82 TYR A C 1
ATOM 638 O O . TYR A 1 82 ? -3.332 15.479 7.966 1.00 96.75 82 TYR A O 1
ATOM 646 N N . LYS A 1 83 ? -2.336 15.441 9.977 1.00 96.19 83 LYS A N 1
ATOM 647 C CA . LYS A 1 83 ? -1.474 16.603 9.727 1.00 96.19 83 LYS A CA 1
ATOM 648 C C . LYS A 1 83 ? -0.613 16.442 8.468 1.00 96.19 83 LYS A C 1
ATOM 650 O O . LYS A 1 83 ? -0.444 17.404 7.723 1.00 96.19 83 LYS A O 1
ATOM 655 N N . ASN A 1 84 ? -0.067 15.249 8.235 1.00 96.38 84 ASN A N 1
ATOM 656 C CA . ASN A 1 84 ? 0.850 14.988 7.127 1.00 96.38 84 ASN A CA 1
ATOM 657 C C . ASN A 1 84 ? 0.132 14.865 5.778 1.00 96.38 84 ASN A C 1
ATOM 659 O O . ASN A 1 84 ? 0.709 15.233 4.752 1.00 96.38 84 ASN A O 1
ATOM 663 N N . TYR A 1 85 ? -1.098 14.340 5.763 1.00 96.69 85 TYR A N 1
ATOM 664 C CA . TYR A 1 85 ? -1.791 14.000 4.520 1.00 96.69 85 TYR A CA 1
ATOM 665 C C . TYR A 1 85 ? -2.979 14.909 4.168 1.00 96.69 85 TYR A C 1
ATOM 667 O O . TYR A 1 85 ? -3.349 14.952 2.997 1.00 96.69 85 TYR A O 1
ATOM 675 N N . ALA A 1 86 ? -3.533 15.694 5.100 1.00 95.12 86 ALA A N 1
ATOM 676 C CA . ALA A 1 86 ? -4.691 16.565 4.840 1.00 95.12 86 ALA A CA 1
ATOM 677 C C . ALA A 1 86 ? -4.468 17.561 3.693 1.00 95.12 86 ALA A C 1
ATOM 679 O O . ALA A 1 86 ? -5.373 17.800 2.899 1.00 95.12 86 ALA A O 1
ATOM 680 N N . ALA A 1 87 ? -3.243 18.068 3.525 1.00 94.19 87 ALA A N 1
ATOM 681 C CA . ALA A 1 87 ? -2.915 18.986 2.434 1.00 94.19 87 ALA A CA 1
ATOM 682 C C . ALA A 1 87 ? -3.132 18.384 1.029 1.00 94.19 87 ALA A C 1
ATOM 684 O O . ALA A 1 87 ? -3.320 19.127 0.066 1.00 94.19 87 ALA A O 1
ATOM 685 N N . TYR A 1 88 ? -3.123 17.053 0.879 1.00 95.25 88 TYR A N 1
ATOM 686 C CA . TYR A 1 88 ? -3.367 16.401 -0.413 1.00 95.25 88 TYR A CA 1
ATOM 687 C C . TYR A 1 88 ? -4.844 16.375 -0.822 1.00 95.25 88 TYR A C 1
ATOM 689 O O . TYR A 1 88 ? -5.125 15.993 -1.954 1.00 95.25 88 TYR A O 1
ATOM 697 N N . ALA A 1 89 ? -5.771 16.776 0.053 1.00 92.75 89 ALA A N 1
ATOM 698 C CA . ALA A 1 89 ? -7.187 16.883 -0.294 1.00 92.75 89 ALA A CA 1
ATOM 699 C C . ALA A 1 89 ? -7.485 18.032 -1.264 1.00 92.75 89 ALA A C 1
ATOM 701 O O . ALA A 1 89 ? -8.467 17.974 -2.003 1.00 92.75 89 ALA A O 1
ATOM 702 N N . ALA A 1 90 ? -6.615 19.044 -1.303 1.00 93.00 90 ALA A N 1
ATOM 703 C CA . ALA A 1 90 ? -6.756 20.157 -2.224 1.00 93.00 90 ALA A CA 1
ATOM 704 C C . ALA A 1 90 ? -6.542 19.694 -3.687 1.00 93.00 90 ALA A C 1
ATOM 706 O O . ALA A 1 90 ? -5.543 19.012 -3.967 1.00 93.00 90 ALA A O 1
ATOM 707 N N . PRO A 1 91 ? -7.423 20.058 -4.643 1.00 90.88 91 PRO A N 1
ATOM 708 C CA . PRO A 1 91 ? -7.373 19.561 -6.023 1.00 90.88 91 PRO A CA 1
ATOM 709 C C . PRO A 1 91 ? -6.034 19.789 -6.743 1.00 90.88 91 PRO A C 1
ATOM 711 O O . PRO A 1 91 ? -5.605 18.963 -7.555 1.00 90.88 91 PRO A O 1
ATOM 714 N N . GLU A 1 92 ? -5.332 20.877 -6.431 1.00 94.19 92 GLU A N 1
ATOM 715 C CA . GLU A 1 92 ? -4.013 21.202 -6.977 1.00 94.19 92 GLU A CA 1
ATOM 716 C C . GLU A 1 92 ? -2.922 20.187 -6.591 1.00 94.19 92 GLU A C 1
ATOM 718 O O . GLU A 1 92 ? -1.900 20.073 -7.273 1.00 94.19 92 GLU A O 1
ATOM 723 N N . ASN A 1 93 ? -3.133 19.407 -5.526 1.00 94.69 93 ASN A N 1
ATOM 724 C CA . ASN A 1 93 ? -2.174 18.425 -5.025 1.00 94.69 93 ASN A CA 1
ATOM 725 C C . ASN A 1 93 ? -2.416 17.002 -5.556 1.00 94.69 93 ASN A C 1
ATOM 727 O O . ASN A 1 93 ? -1.611 16.113 -5.267 1.00 94.69 93 ASN A O 1
ATOM 731 N N . ASN A 1 94 ? -3.416 16.783 -6.418 1.00 92.88 94 ASN A N 1
ATOM 732 C CA . ASN A 1 94 ? -3.733 15.470 -7.005 1.00 92.88 94 ASN A CA 1
ATOM 733 C C . ASN A 1 94 ? -2.533 14.796 -7.697 1.00 92.88 94 ASN A C 1
ATOM 735 O O . ASN A 1 94 ? -2.287 13.597 -7.538 1.00 92.88 94 ASN A O 1
ATOM 739 N N . GLN A 1 95 ? -1.723 15.567 -8.430 1.00 96.00 95 GLN A N 1
ATOM 740 C CA . GLN A 1 95 ? -0.512 15.032 -9.064 1.00 96.00 95 GLN A CA 1
ATOM 741 C C . GLN A 1 95 ? 0.544 14.610 -8.036 1.00 96.00 95 GLN A C 1
ATOM 743 O O . GLN A 1 95 ? 1.254 13.624 -8.244 1.00 96.00 95 GLN A O 1
ATOM 748 N N . LYS A 1 96 ? 0.663 15.344 -6.923 1.00 97.06 96 LYS A N 1
ATOM 749 C CA . LYS A 1 96 ? 1.594 15.000 -5.842 1.00 97.06 96 LYS A CA 1
ATOM 750 C C . LYS A 1 96 ? 1.125 13.744 -5.111 1.00 97.06 96 LYS A C 1
ATOM 752 O O . LYS A 1 96 ? 1.952 12.874 -4.860 1.00 97.06 96 LYS A O 1
ATOM 757 N N . LEU A 1 97 ? -0.180 13.613 -4.863 1.00 96.25 97 LEU A N 1
ATOM 758 C CA . LEU A 1 97 ? -0.784 12.413 -4.277 1.00 96.25 97 LEU A CA 1
ATOM 759 C C . LEU A 1 97 ? -0.546 11.180 -5.161 1.00 96.25 97 LEU A C 1
ATOM 761 O O . LEU A 1 97 ? -0.095 10.146 -4.679 1.00 96.25 97 LEU A O 1
ATOM 765 N N . THR A 1 98 ? -0.728 11.315 -6.476 1.00 95.56 98 THR A N 1
ATOM 766 C CA . THR A 1 98 ? -0.454 10.230 -7.436 1.00 95.56 98 THR A CA 1
ATOM 767 C C . THR A 1 98 ? 1.015 9.793 -7.392 1.00 95.56 98 THR A C 1
ATOM 769 O O . THR A 1 98 ? 1.316 8.598 -7.350 1.00 95.56 98 THR A O 1
ATOM 772 N N . LYS A 1 99 ? 1.954 10.751 -7.357 1.00 96.19 99 LYS A N 1
ATOM 773 C CA . LYS A 1 99 ? 3.393 10.462 -7.221 1.00 96.19 99 LYS A CA 1
ATOM 774 C C . LYS A 1 99 ? 3.724 9.795 -5.884 1.00 96.19 99 LYS A C 1
ATOM 776 O O . LYS A 1 99 ? 4.526 8.865 -5.865 1.00 96.19 99 LYS A O 1
ATOM 781 N N . LEU A 1 100 ? 3.105 10.247 -4.793 1.00 96.69 100 LEU A N 1
ATOM 782 C CA . LEU A 1 100 ? 3.245 9.646 -3.468 1.00 96.69 100 LEU A CA 1
ATOM 783 C C . LEU A 1 100 ? 2.785 8.183 -3.485 1.00 96.69 100 LEU A C 1
ATOM 785 O O . LEU A 1 100 ? 3.562 7.309 -3.120 1.00 96.69 100 LEU A O 1
ATOM 789 N N . ASN A 1 101 ? 1.581 7.905 -3.983 1.00 96.62 101 ASN A N 1
ATOM 790 C CA . ASN A 1 101 ? 1.034 6.548 -4.059 1.00 96.62 101 ASN A CA 1
ATOM 791 C C . ASN A 1 101 ? 1.877 5.633 -4.956 1.00 96.62 101 ASN A C 1
ATOM 793 O O . ASN A 1 101 ? 2.138 4.488 -4.601 1.00 96.62 101 ASN A O 1
ATOM 797 N N . THR A 1 102 ? 2.391 6.160 -6.073 1.00 95.25 102 THR A N 1
ATOM 798 C CA . THR A 1 102 ? 3.338 5.437 -6.941 1.00 95.25 102 THR A CA 1
ATOM 799 C C . THR A 1 102 ? 4.603 5.051 -6.168 1.00 95.25 102 THR A C 1
ATOM 801 O O . THR A 1 102 ? 5.085 3.926 -6.279 1.00 95.25 102 THR A O 1
ATOM 804 N N . ARG A 1 103 ? 5.140 5.972 -5.354 1.00 95.25 103 ARG A N 1
ATOM 805 C CA . ARG A 1 103 ? 6.321 5.721 -4.520 1.00 95.25 103 ARG A CA 1
ATOM 806 C C . ARG A 1 103 ? 6.042 4.692 -3.423 1.00 95.25 103 ARG A C 1
ATOM 808 O O . ARG A 1 103 ? 6.878 3.818 -3.228 1.00 95.25 103 ARG A O 1
ATOM 815 N N . LEU A 1 104 ? 4.909 4.791 -2.728 1.00 96.06 104 LEU A N 1
ATOM 816 C CA . LEU A 1 104 ? 4.522 3.860 -1.660 1.00 96.06 104 LEU A CA 1
ATOM 817 C C . LEU A 1 104 ? 4.361 2.433 -2.197 1.00 96.06 104 LEU A C 1
ATOM 819 O O . LEU A 1 104 ? 4.954 1.500 -1.661 1.00 96.06 104 LEU A O 1
ATOM 823 N N . LEU A 1 105 ? 3.652 2.274 -3.316 1.00 94.69 105 LEU A N 1
ATOM 824 C CA . LEU A 1 105 ? 3.473 0.973 -3.956 1.00 94.69 105 LEU A CA 1
ATOM 825 C C . LEU A 1 105 ? 4.799 0.396 -4.463 1.00 94.69 105 LEU A C 1
ATOM 827 O O . LEU A 1 105 ? 5.068 -0.788 -4.265 1.00 94.69 105 LEU A O 1
ATOM 831 N N . ARG A 1 106 ? 5.660 1.223 -5.075 1.00 94.12 106 ARG A N 1
ATOM 832 C CA . ARG A 1 106 ? 7.004 0.789 -5.484 1.00 94.12 106 ARG A CA 1
ATOM 833 C C . ARG A 1 106 ? 7.826 0.317 -4.288 1.00 94.12 106 ARG A C 1
ATOM 835 O O . ARG A 1 106 ? 8.468 -0.722 -4.395 1.00 94.12 106 ARG A O 1
ATOM 842 N N . ALA A 1 107 ? 7.800 1.059 -3.180 1.00 94.50 107 ALA A N 1
ATOM 843 C CA . ALA A 1 107 ? 8.532 0.718 -1.964 1.00 94.50 107 ALA A CA 1
ATOM 844 C C . ALA A 1 107 ? 8.127 -0.664 -1.439 1.00 94.50 107 ALA A C 1
ATOM 846 O O . ALA A 1 107 ? 8.994 -1.500 -1.202 1.00 94.50 107 ALA A O 1
ATOM 847 N N . TYR A 1 108 ? 6.819 -0.924 -1.357 1.00 94.31 108 TYR A N 1
ATOM 848 C CA . TYR A 1 108 ? 6.293 -2.225 -0.951 1.00 94.31 108 TYR A CA 1
ATOM 849 C C . TYR A 1 108 ? 6.714 -3.347 -1.905 1.00 94.31 108 TYR A C 1
ATOM 851 O O . TYR A 1 108 ? 7.245 -4.361 -1.465 1.00 94.31 108 TYR A O 1
ATOM 859 N N . LEU A 1 109 ? 6.549 -3.151 -3.219 1.00 92.69 109 LEU A N 1
ATOM 860 C CA . LEU A 1 109 ? 6.951 -4.150 -4.211 1.00 92.69 109 LEU A CA 1
ATOM 861 C C . LEU A 1 109 ? 8.453 -4.432 -4.164 1.00 92.69 109 LEU A C 1
ATOM 863 O O . LEU A 1 109 ? 8.862 -5.560 -4.373 1.00 92.69 109 LEU A O 1
ATOM 867 N N . GLN A 1 110 ? 9.292 -3.439 -3.893 1.00 91.75 110 GLN A N 1
ATOM 868 C CA . GLN A 1 110 ? 10.742 -3.626 -3.801 1.00 91.75 110 GLN A CA 1
ATOM 869 C C . GLN A 1 110 ? 11.209 -4.084 -2.412 1.00 91.75 110 GLN A C 1
ATOM 871 O O . GLN A 1 110 ? 12.411 -4.078 -2.163 1.00 91.75 110 GLN A O 1
ATOM 876 N N . ASN A 1 111 ? 10.289 -4.497 -1.531 1.00 92.00 111 ASN A N 1
ATOM 877 C CA . ASN A 1 111 ? 10.571 -4.947 -0.165 1.00 92.00 111 ASN A CA 1
ATOM 878 C C . ASN A 1 111 ? 11.321 -3.916 0.692 1.00 92.00 111 ASN A C 1
ATOM 880 O O . ASN A 1 111 ? 11.989 -4.284 1.653 1.00 92.00 111 ASN A O 1
ATOM 884 N N . TYR A 1 112 ? 11.146 -2.630 0.375 1.00 92.06 112 TYR A N 1
ATOM 885 C CA . TYR A 1 112 ? 11.797 -1.487 1.011 1.00 92.06 112 TYR A CA 1
ATOM 886 C C . TYR A 1 112 ? 13.333 -1.504 0.903 1.00 92.06 112 TYR A C 1
ATOM 888 O O . TYR A 1 112 ? 14.012 -2.524 0.943 1.00 92.06 112 TYR A O 1
ATOM 896 N N . THR A 1 113 ? 13.915 -0.321 0.752 1.00 86.50 113 THR A N 1
ATOM 897 C CA . THR A 1 113 ? 15.372 -0.130 0.698 1.00 86.50 113 THR A CA 1
ATOM 898 C C . THR A 1 113 ? 15.741 1.093 1.529 1.00 86.50 113 THR A C 1
ATOM 900 O O . THR A 1 113 ? 14.860 1.806 2.010 1.00 86.50 113 THR A O 1
ATOM 903 N N . GLU A 1 114 ? 17.031 1.399 1.672 1.00 80.62 114 GLU A N 1
ATOM 904 C CA . GLU A 1 114 ? 17.465 2.623 2.366 1.00 80.62 114 GLU A CA 1
ATOM 905 C C . GLU A 1 114 ? 16.850 3.908 1.775 1.00 80.62 114 GLU A C 1
ATOM 907 O O . GLU A 1 114 ? 16.593 4.868 2.503 1.00 80.62 114 GLU A O 1
ATOM 912 N N . GLU A 1 115 ? 16.564 3.922 0.469 1.00 83.88 115 GLU A N 1
ATOM 913 C CA . GLU A 1 115 ? 15.909 5.043 -0.221 1.00 83.88 115 GLU A CA 1
ATOM 914 C C . GLU A 1 115 ? 14.377 5.044 -0.034 1.00 83.88 115 GLU A C 1
ATOM 916 O O . GLU A 1 115 ? 13.720 6.096 0.010 1.00 83.88 115 GLU A O 1
ATOM 921 N N . PHE A 1 116 ? 13.795 3.853 0.090 1.00 86.12 116 PHE A N 1
ATOM 922 C CA . PHE A 1 116 ? 12.359 3.627 0.190 1.00 86.12 116 PHE A CA 1
ATOM 923 C C . PHE A 1 116 ? 12.015 3.015 1.542 1.00 86.12 116 PHE A C 1
ATOM 925 O O . PHE A 1 116 ? 11.715 1.828 1.632 1.00 86.12 116 PHE A O 1
ATOM 932 N N . LYS A 1 117 ? 12.050 3.841 2.591 1.00 92.50 117 LYS A N 1
ATOM 933 C CA . LYS A 1 117 ? 11.666 3.429 3.945 1.00 92.50 117 LYS A CA 1
ATOM 934 C C . LYS A 1 117 ? 10.143 3.326 4.090 1.00 92.50 117 LYS A C 1
ATOM 936 O O . LYS A 1 117 ? 9.430 4.169 3.532 1.00 92.50 117 LYS A O 1
ATOM 941 N N . PRO A 1 118 ? 9.630 2.326 4.827 1.00 95.00 118 PRO A N 1
ATOM 942 C CA . PRO A 1 118 ? 8.210 2.226 5.126 1.00 95.00 118 PRO A CA 1
ATOM 943 C C . PRO A 1 118 ? 7.762 3.363 6.043 1.00 95.00 118 PRO A C 1
ATOM 945 O O . PRO A 1 118 ? 8.514 3.847 6.890 1.00 95.00 118 PRO A O 1
ATOM 948 N N . VAL A 1 119 ? 6.495 3.741 5.900 1.00 96.81 119 VAL A N 1
ATOM 949 C CA . VAL A 1 119 ? 5.777 4.534 6.898 1.00 96.81 119 VAL A CA 1
ATOM 950 C C . VAL A 1 119 ? 4.766 3.608 7.551 1.00 96.81 119 VAL A C 1
ATOM 952 O O . VAL A 1 119 ? 3.908 3.049 6.864 1.00 96.81 119 VAL A O 1
ATOM 955 N N . TYR A 1 120 ? 4.914 3.411 8.854 1.00 97.44 120 TYR A N 1
ATOM 956 C CA . TYR A 1 120 ? 4.042 2.587 9.673 1.00 97.44 120 TYR A CA 1
ATOM 957 C C . TYR A 1 120 ? 2.931 3.420 10.301 1.00 97.44 120 TYR A C 1
ATOM 959 O O . TYR A 1 120 ? 3.087 4.624 10.520 1.00 97.44 120 TYR A O 1
ATOM 967 N N . ILE A 1 121 ? 1.818 2.765 10.613 1.00 97.50 121 ILE A N 1
ATOM 968 C CA . ILE A 1 121 ? 0.712 3.370 11.353 1.00 97.50 121 ILE A CA 1
ATOM 969 C C . ILE A 1 121 ? 0.560 2.744 12.736 1.00 97.50 121 ILE A C 1
ATOM 971 O O . ILE A 1 121 ? 0.795 1.551 12.933 1.00 97.50 121 ILE A O 1
ATOM 975 N N . GLU A 1 122 ? 0.110 3.558 13.682 1.00 96.69 122 GLU A N 1
ATOM 976 C CA . GLU A 1 122 ? -0.249 3.144 15.033 1.00 96.69 122 GLU A CA 1
ATOM 977 C C . GLU A 1 122 ? -1.547 3.811 15.463 1.00 96.69 122 GLU A C 1
ATOM 979 O O . GLU A 1 122 ? -1.866 4.920 15.034 1.00 96.69 122 GLU A O 1
ATOM 984 N N . GLY A 1 123 ? -2.279 3.148 16.352 1.00 95.56 123 GLY A N 1
ATOM 985 C CA . GLY A 1 123 ? -3.468 3.717 16.964 1.00 95.56 123 GLY A CA 1
ATOM 986 C C . GLY A 1 123 ? -4.527 2.683 17.303 1.00 95.56 123 GLY A C 1
ATOM 987 O O . GLY A 1 123 ? -4.396 1.489 17.018 1.00 95.56 123 GLY A O 1
ATOM 988 N N . ASP A 1 124 ? -5.593 3.186 17.909 1.00 95.25 124 ASP A N 1
ATOM 989 C CA . ASP A 1 124 ? -6.813 2.438 18.158 1.00 95.25 124 ASP A CA 1
ATOM 990 C C . ASP A 1 124 ? -7.827 2.764 17.072 1.00 95.25 124 ASP A C 1
ATOM 992 O O . ASP A 1 124 ? -8.071 3.929 16.754 1.00 95.25 124 ASP A O 1
ATOM 996 N N . TYR A 1 125 ? -8.406 1.723 16.487 1.00 95.75 125 TYR A N 1
ATOM 997 C CA . TYR A 1 125 ? -9.361 1.842 15.401 1.00 95.75 125 TYR A CA 1
ATOM 998 C C . TYR A 1 125 ? -10.627 1.063 15.725 1.00 95.75 125 TYR A C 1
ATOM 1000 O O . TYR A 1 125 ? -10.577 -0.003 16.337 1.00 95.75 125 TYR A O 1
ATOM 1008 N N . HIS A 1 126 ? -11.773 1.574 15.296 1.00 95.19 126 HIS A N 1
ATOM 1009 C CA . HIS A 1 126 ? -13.052 0.880 15.378 1.00 95.19 126 HIS A CA 1
ATOM 1010 C C . HIS A 1 126 ? -13.486 0.443 13.986 1.00 95.19 126 HIS A C 1
ATOM 1012 O O . HIS A 1 126 ? -13.522 1.240 13.048 1.00 95.19 126 HIS A O 1
ATOM 1018 N N . VAL A 1 127 ? -13.805 -0.841 13.847 1.00 95.31 127 VAL A N 1
ATOM 1019 C CA . VAL A 1 127 ? -14.230 -1.440 12.584 1.00 95.31 127 VAL A CA 1
ATOM 1020 C C . VAL A 1 127 ? -15.544 -0.806 12.135 1.00 95.31 127 VAL A C 1
ATOM 1022 O O . VAL A 1 127 ? -16.528 -0.812 12.871 1.00 95.31 127 VAL A O 1
ATOM 1025 N N . LEU A 1 128 ? -15.561 -0.299 10.906 1.00 95.06 128 LEU A N 1
ATOM 1026 C CA . LEU A 1 128 ? -16.750 0.209 10.226 1.00 95.06 128 LEU A CA 1
ATOM 1027 C C . LEU A 1 128 ? -17.348 -0.860 9.311 1.00 95.06 128 LEU A C 1
ATOM 1029 O O . LEU A 1 128 ? -18.551 -1.095 9.318 1.00 95.06 128 LEU A O 1
ATOM 1033 N N . GLN A 1 129 ? -16.501 -1.523 8.523 1.00 94.44 129 GLN A N 1
ATOM 1034 C CA . GLN A 1 129 ? -16.933 -2.483 7.514 1.00 94.44 129 GLN A CA 1
ATOM 1035 C C . GLN A 1 129 ? -15.863 -3.550 7.288 1.00 94.44 129 GLN A C 1
ATOM 1037 O O . GLN A 1 129 ? -14.670 -3.290 7.419 1.00 94.44 129 GLN A O 1
ATOM 1042 N N . VAL A 1 130 ? -16.287 -4.751 6.904 1.00 93.62 130 VAL A N 1
ATOM 1043 C CA . VAL A 1 130 ? -15.399 -5.859 6.539 1.00 93.62 130 VAL A CA 1
ATOM 1044 C C . VAL A 1 130 ? -15.922 -6.489 5.257 1.00 93.62 130 VAL A C 1
ATOM 1046 O O . VAL A 1 130 ? -17.135 -6.645 5.100 1.00 93.62 130 VAL A O 1
ATOM 1049 N N . LYS A 1 131 ? -15.029 -6.854 4.336 1.00 93.12 131 LYS A N 1
ATOM 1050 C CA . LYS A 1 131 ? -15.387 -7.654 3.157 1.00 93.12 131 LYS A CA 1
ATOM 1051 C C . LYS A 1 131 ? -14.288 -8.664 2.814 1.00 93.12 131 LYS A C 1
ATOM 1053 O O . LYS A 1 131 ? -13.114 -8.352 3.021 1.00 93.12 131 LYS A O 1
ATOM 1058 N N . PRO A 1 132 ? -14.632 -9.841 2.266 1.00 94.56 132 PRO A N 1
ATOM 1059 C CA . PRO A 1 132 ? -13.639 -10.737 1.679 1.00 94.56 132 PRO A CA 1
ATOM 1060 C C . PRO A 1 132 ? -12.979 -10.088 0.453 1.00 94.56 132 PRO A C 1
ATOM 1062 O O . PRO A 1 132 ? -13.628 -9.334 -0.276 1.00 94.56 132 PRO A O 1
ATOM 1065 N N . LEU A 1 133 ? -11.699 -10.392 0.227 1.00 94.56 133 LEU A N 1
ATOM 1066 C CA . LEU A 1 133 ? -10.978 -9.987 -0.979 1.00 94.56 133 LEU A CA 1
ATOM 1067 C C . LEU A 1 133 ? -11.380 -10.887 -2.149 1.00 94.56 133 LEU A C 1
ATOM 1069 O O . LEU A 1 133 ? -11.605 -12.090 -1.993 1.00 94.56 133 LEU A O 1
ATOM 1073 N N . GLN A 1 134 ? -11.448 -10.297 -3.332 1.00 93.19 134 GLN A N 1
ATOM 1074 C CA . GLN A 1 134 ? -11.703 -10.981 -4.591 1.00 93.19 134 GLN A CA 1
ATOM 1075 C C . GLN A 1 134 ? -10.389 -11.256 -5.324 1.00 93.19 134 GLN A C 1
ATOM 1077 O O . GLN A 1 134 ? -9.375 -10.606 -5.094 1.00 93.19 134 GLN A O 1
ATOM 1082 N N . ASN A 1 135 ? -10.403 -12.200 -6.264 1.00 91.50 135 ASN A N 1
ATOM 1083 C CA . ASN A 1 135 ? -9.236 -12.500 -7.103 1.00 91.50 135 ASN A CA 1
ATOM 1084 C C . ASN A 1 135 ? -8.808 -11.329 -8.015 1.00 91.50 135 ASN A C 1
ATOM 1086 O O . ASN A 1 135 ? -7.717 -11.369 -8.582 1.00 91.50 135 ASN A O 1
ATOM 1090 N N . THR A 1 136 ? -9.662 -10.314 -8.167 1.00 92.56 136 THR A N 1
ATOM 1091 C CA . THR A 1 136 ? -9.392 -9.059 -8.875 1.00 92.56 136 THR A CA 1
ATOM 1092 C C . THR A 1 136 ? -8.793 -7.976 -7.982 1.00 92.56 136 THR A C 1
ATOM 1094 O O . THR A 1 136 ? -8.303 -6.985 -8.514 1.00 92.56 136 THR A O 1
ATOM 1097 N N . ASP A 1 137 ? -8.813 -8.132 -6.656 1.00 94.19 137 ASP A N 1
ATOM 1098 C CA . ASP A 1 137 ? -8.207 -7.168 -5.733 1.00 94.19 137 ASP A CA 1
ATOM 1099 C C . ASP A 1 137 ? -6.674 -7.286 -5.740 1.00 94.19 137 ASP A C 1
ATOM 1101 O O . ASP A 1 137 ? -6.114 -8.250 -6.263 1.00 94.19 137 ASP A O 1
ATOM 1105 N N . LEU A 1 138 ? -5.985 -6.298 -5.150 1.00 93.50 138 LEU A N 1
ATOM 1106 C CA . LEU A 1 138 ? -4.516 -6.231 -5.111 1.00 93.50 138 LEU A CA 1
ATOM 1107 C C . LEU A 1 138 ? -3.872 -7.509 -4.549 1.00 93.50 138 LEU A C 1
ATOM 1109 O O . LEU A 1 138 ? -2.824 -7.940 -5.033 1.00 93.50 138 LEU A O 1
ATOM 1113 N N . MET A 1 139 ? -4.496 -8.090 -3.523 1.00 93.38 139 MET A N 1
ATOM 1114 C CA . MET A 1 139 ? -4.041 -9.283 -2.814 1.00 93.38 139 MET A CA 1
ATOM 1115 C C . MET A 1 139 ? -5.196 -10.276 -2.696 1.00 93.38 139 MET A C 1
ATOM 1117 O O . MET A 1 139 ? -6.333 -9.885 -2.441 1.00 93.38 139 MET A O 1
ATOM 1121 N N . TYR A 1 140 ? -4.894 -11.562 -2.859 1.00 92.75 140 TYR A N 1
ATOM 1122 C CA . TYR A 1 140 ? -5.842 -12.662 -2.694 1.00 92.75 140 TYR A CA 1
ATOM 1123 C C . TYR A 1 140 ? -5.073 -13.965 -2.409 1.00 92.75 140 TYR A C 1
ATOM 1125 O O . TYR A 1 140 ? -4.049 -14.194 -3.068 1.00 92.75 140 TYR A O 1
ATOM 1133 N N . PRO A 1 141 ? -5.550 -14.848 -1.509 1.00 93.88 141 PRO A N 1
ATOM 1134 C CA . PRO A 1 141 ? -6.784 -14.767 -0.712 1.00 93.88 141 PRO A CA 1
ATOM 1135 C C . PRO A 1 141 ? -6.666 -13.888 0.546 1.00 93.88 141 PRO A C 1
ATOM 1137 O O . PRO A 1 141 ? -5.572 -13.526 0.974 1.00 93.88 141 PRO A O 1
ATOM 1140 N N . GLY A 1 142 ? -7.811 -13.519 1.126 1.00 94.06 142 GLY A N 1
ATOM 1141 C CA . GLY A 1 142 ? -7.878 -12.772 2.383 1.00 94.06 142 GLY A CA 1
ATOM 1142 C C . GLY A 1 142 ? -9.161 -11.959 2.534 1.00 94.06 142 GLY A C 1
ATOM 1143 O O . GLY A 1 142 ? -10.166 -12.207 1.862 1.00 94.06 142 GLY A O 1
ATOM 1144 N N . PHE A 1 143 ? -9.126 -10.959 3.405 1.00 94.81 143 PHE A N 1
ATOM 1145 C CA . PHE A 1 143 ? -10.201 -9.983 3.584 1.00 94.81 143 PHE A CA 1
ATOM 1146 C C . PHE A 1 143 ? -9.627 -8.603 3.921 1.00 94.81 143 PHE A C 1
ATOM 1148 O O . PHE A 1 143 ? -8.435 -8.455 4.183 1.00 94.81 143 PHE A O 1
ATOM 1155 N N . VAL A 1 144 ? -10.461 -7.569 3.881 1.00 95.62 144 VAL A N 1
ATOM 1156 C CA . VAL A 1 144 ? -10.070 -6.201 4.236 1.00 95.62 144 VAL A CA 1
ATOM 1157 C C . VAL A 1 144 ? -11.021 -5.638 5.283 1.00 95.62 144 VAL A C 1
ATOM 1159 O O . VAL A 1 144 ? -12.240 -5.827 5.211 1.00 95.62 144 VAL A O 1
ATOM 1162 N N . ILE A 1 145 ? -10.445 -4.938 6.255 1.00 95.38 145 ILE A N 1
ATOM 1163 C CA . ILE A 1 145 ? -11.154 -4.262 7.338 1.00 95.38 145 ILE A CA 1
ATOM 1164 C C . ILE A 1 145 ? -11.060 -2.761 7.096 1.00 95.38 145 ILE A C 1
ATOM 1166 O O . ILE A 1 145 ? -9.969 -2.197 7.103 1.00 95.38 145 ILE A O 1
ATOM 1170 N N . ARG A 1 146 ? -12.201 -2.100 6.923 1.00 96.56 146 ARG A N 1
ATOM 1171 C CA . ARG A 1 146 ? -12.290 -0.645 7.005 1.00 96.56 146 ARG A CA 1
ATOM 1172 C C . ARG A 1 146 ? -12.538 -0.251 8.455 1.00 96.56 146 ARG A C 1
ATOM 1174 O O . ARG A 1 146 ? -13.542 -0.671 9.029 1.00 96.56 146 ARG A O 1
ATOM 1181 N N . ALA A 1 147 ? -11.658 0.554 9.036 1.00 96.44 147 ALA A N 1
ATOM 1182 C CA . ALA A 1 147 ? -11.760 0.991 10.425 1.00 96.44 147 ALA A CA 1
ATOM 1183 C C . ALA A 1 147 ? -11.413 2.478 10.577 1.00 96.44 147 ALA A C 1
ATOM 1185 O O . ALA A 1 147 ? -10.564 2.997 9.856 1.00 96.44 147 ALA A O 1
ATOM 1186 N N . GLN A 1 148 ? -12.069 3.162 11.511 1.00 97.25 148 GLN A N 1
ATOM 1187 C CA . GLN A 1 148 ? -11.843 4.577 11.806 1.00 97.25 148 GLN A CA 1
ATOM 1188 C C . GLN A 1 148 ? -10.985 4.735 13.054 1.00 97.25 148 GLN A C 1
ATOM 1190 O O . GLN A 1 148 ? -11.202 4.031 14.034 1.00 97.25 148 GLN A O 1
ATOM 1195 N N . ALA A 1 149 ? -10.033 5.663 13.022 1.00 97.44 149 ALA A N 1
ATOM 1196 C CA . ALA A 1 149 ? -9.193 5.989 14.163 1.00 97.44 149 ALA A CA 1
ATOM 1197 C C . ALA A 1 149 ? -10.017 6.605 15.296 1.00 97.44 149 ALA A C 1
ATOM 1199 O O . ALA A 1 149 ? -10.876 7.455 15.059 1.00 97.44 149 ALA A O 1
ATOM 1200 N N . PHE A 1 150 ? -9.712 6.212 16.526 1.00 94.88 150 PHE A N 1
ATOM 1201 C CA . PHE A 1 150 ? -10.237 6.815 17.740 1.00 94.88 150 PHE A CA 1
ATOM 1202 C C . PHE A 1 150 ? -9.070 7.413 18.522 1.00 94.88 150 PHE A C 1
ATOM 1204 O O . PHE A 1 150 ? -8.091 6.729 18.816 1.00 94.88 150 PHE A O 1
ATOM 1211 N N . ILE A 1 151 ? -9.155 8.706 18.836 1.00 92.94 151 ILE A N 1
ATOM 1212 C CA . ILE A 1 151 ? -8.136 9.404 19.625 1.00 92.94 151 ILE A CA 1
ATOM 1213 C C . ILE A 1 151 ? -8.792 9.982 20.872 1.00 92.94 151 ILE A C 1
ATOM 1215 O O . ILE A 1 151 ? -9.894 10.527 20.828 1.00 92.94 151 ILE A O 1
ATOM 1219 N N . GLN A 1 152 ? -8.086 9.888 21.991 1.00 87.06 152 GLN A N 1
ATOM 1220 C CA . GLN A 1 152 ? -8.409 10.631 23.196 1.00 87.06 152 GLN A CA 1
ATOM 1221 C C . GLN A 1 152 ? -7.812 12.042 23.091 1.00 87.06 152 GLN A C 1
ATOM 1223 O O . GLN A 1 152 ? -6.593 12.200 23.104 1.00 87.06 152 GLN A O 1
ATOM 1228 N N . SER A 1 153 ? -8.662 13.060 22.934 1.00 73.12 153 SER A N 1
ATOM 1229 C CA . SER A 1 153 ? -8.213 14.450 22.758 1.00 73.12 153 SER A CA 1
ATOM 1230 C C . SER A 1 153 ? -7.607 15.056 24.028 1.00 73.12 153 SER A C 1
ATOM 1232 O O . SER A 1 153 ? -6.681 15.848 23.908 1.00 73.12 153 SER A O 1
ATOM 1234 N N . ASP A 1 154 ? -8.074 14.637 25.212 1.00 73.12 154 ASP A N 1
ATOM 1235 C CA . ASP A 1 154 ? -7.619 15.110 26.527 1.00 73.12 154 ASP A CA 1
ATOM 1236 C C . ASP A 1 154 ? -7.568 13.960 27.544 1.00 73.12 154 ASP A C 1
ATOM 1238 O O . ASP A 1 154 ? -8.386 13.043 27.482 1.00 73.12 154 ASP A O 1
ATOM 1242 N N . ASN A 1 155 ? -6.696 14.060 28.557 1.00 65.56 155 ASN A N 1
ATOM 1243 C CA . ASN A 1 155 ? -6.523 13.050 29.622 1.00 65.56 155 ASN A CA 1
ATOM 1244 C C . ASN A 1 155 ? -7.810 12.703 30.409 1.00 65.56 155 ASN A C 1
ATOM 1246 O O . ASN A 1 155 ? -7.829 11.725 31.151 1.00 65.56 155 ASN A O 1
ATOM 1250 N N . LEU A 1 156 ? -8.866 13.512 30.280 1.00 62.94 156 LEU A N 1
ATOM 1251 C CA . LEU A 1 156 ? -10.147 13.373 30.984 1.00 62.94 156 LEU A CA 1
ATOM 1252 C C . LEU A 1 156 ? -11.324 13.039 30.049 1.00 62.94 156 LEU A C 1
ATOM 1254 O O . LEU A 1 156 ? -12.425 12.780 30.530 1.00 62.94 156 LEU A O 1
ATOM 1258 N N . GLY A 1 157 ? -11.120 13.071 28.729 1.00 68.25 157 GLY A N 1
ATOM 1259 C CA . GLY A 1 157 ? -12.162 12.810 27.736 1.00 68.25 157 GLY A CA 1
ATOM 1260 C C . GLY A 1 157 ? -12.241 11.337 27.336 1.00 68.25 157 GLY A C 1
ATOM 1261 O O . GLY A 1 157 ? -11.259 10.604 27.436 1.00 68.25 157 GLY A O 1
ATOM 1262 N N . ASN A 1 158 ? -13.402 10.912 26.835 1.00 79.94 158 ASN A N 1
ATOM 1263 C CA . ASN A 1 158 ? -13.535 9.617 26.164 1.00 79.94 158 ASN A CA 1
ATOM 1264 C C . ASN A 1 158 ? -12.894 9.684 24.771 1.00 79.94 158 ASN A C 1
ATOM 1266 O O . ASN A 1 158 ? -12.931 10.730 24.122 1.00 79.94 158 ASN A O 1
ATOM 1270 N N . ALA A 1 159 ? -12.329 8.569 24.300 1.00 87.44 159 ALA A N 1
ATOM 1271 C CA . ALA A 1 159 ? -11.813 8.488 22.938 1.00 87.44 159 ALA A CA 1
ATOM 1272 C C . ALA A 1 159 ? -12.947 8.724 21.930 1.00 87.44 159 ALA A C 1
ATOM 1274 O O . ALA A 1 159 ? -14.009 8.104 22.023 1.00 87.44 159 ALA A O 1
ATOM 1275 N N . GLY A 1 160 ? -12.719 9.634 20.986 1.00 91.25 160 GLY A N 1
ATOM 1276 C CA . GLY A 1 160 ? -13.687 10.015 19.964 1.00 91.25 160 GLY A CA 1
ATOM 1277 C C . GLY A 1 160 ? -13.211 9.646 18.560 1.00 91.25 160 GLY A C 1
ATOM 1278 O O . GLY A 1 160 ? -12.007 9.461 18.353 1.00 91.25 160 GLY A O 1
ATOM 1279 N N . PRO A 1 161 ? -14.136 9.553 17.590 1.00 94.31 161 PRO A N 1
ATOM 1280 C CA . PRO A 1 161 ? -13.785 9.312 16.198 1.00 94.31 161 PRO A CA 1
ATOM 1281 C C . PRO A 1 161 ? -12.898 10.442 15.665 1.00 94.31 161 PRO A C 1
ATOM 1283 O O . PRO A 1 161 ? -13.132 11.622 15.926 1.00 94.31 161 PRO A O 1
ATOM 1286 N N . TYR A 1 162 ? -11.884 10.076 14.891 1.00 95.56 162 TYR A N 1
ATOM 1287 C CA . TYR A 1 162 ? -10.937 10.992 14.266 1.00 95.56 162 TYR A CA 1
ATOM 1288 C C . TYR A 1 162 ? -10.997 10.838 12.732 1.00 95.56 162 TYR A C 1
ATOM 1290 O O . TYR A 1 162 ? -11.296 9.737 12.254 1.00 95.56 162 TYR A O 1
ATOM 1298 N N . PRO A 1 163 ? -10.740 11.892 11.926 1.00 95.88 163 PRO A N 1
ATOM 1299 C CA . PRO A 1 163 ? -10.868 11.866 10.458 1.00 95.88 163 PRO A CA 1
ATOM 1300 C C . PRO A 1 163 ? -9.721 11.116 9.745 1.00 95.88 163 PRO A C 1
ATOM 1302 O O . PRO A 1 163 ? -9.141 11.579 8.761 1.00 95.88 163 PRO A O 1
ATOM 1305 N N . VAL A 1 164 ? -9.387 9.927 10.247 1.00 97.56 164 VAL A N 1
ATOM 1306 C CA . VAL A 1 164 ? -8.442 8.985 9.648 1.00 97.56 164 VAL A CA 1
ATOM 1307 C C . VAL A 1 164 ? -9.096 7.613 9.604 1.00 97.56 164 VAL A C 1
ATOM 1309 O O . VAL A 1 164 ? -9.500 7.066 10.628 1.00 97.56 164 VAL A O 1
ATOM 1312 N N . ILE A 1 165 ? -9.173 7.053 8.408 1.00 97.56 165 ILE A N 1
ATOM 1313 C CA . ILE A 1 165 ? -9.693 5.725 8.114 1.00 97.56 165 ILE A CA 1
ATOM 1314 C C . ILE A 1 165 ? -8.570 4.886 7.536 1.00 97.56 165 ILE A C 1
ATOM 1316 O O . ILE A 1 165 ? -7.710 5.370 6.798 1.00 97.56 165 ILE A O 1
ATOM 1320 N N . ILE A 1 166 ? -8.586 3.612 7.892 1.00 97.81 166 ILE A N 1
ATOM 1321 C CA . ILE A 1 166 ? -7.687 2.610 7.349 1.00 97.81 166 ILE A CA 1
ATOM 1322 C C . ILE A 1 166 ? -8.496 1.517 6.660 1.00 97.81 166 ILE A C 1
ATOM 1324 O O . ILE A 1 166 ? -9.554 1.112 7.135 1.00 97.81 166 ILE A O 1
ATOM 1328 N N . GLU A 1 167 ? -7.965 1.022 5.556 1.00 97.50 167 GLU A N 1
ATOM 1329 C CA . GLU A 1 167 ? -8.322 -0.226 4.904 1.00 97.50 167 GLU A CA 1
ATOM 1330 C C . GLU A 1 167 ? -7.180 -1.199 5.162 1.00 97.50 167 GLU A C 1
ATOM 1332 O O . GLU A 1 167 ? -6.182 -1.230 4.438 1.00 97.50 167 GLU A O 1
ATOM 1337 N N . TYR A 1 168 ? -7.310 -1.948 6.251 1.00 96.88 168 TYR A N 1
ATOM 1338 C CA . TYR A 1 168 ? -6.321 -2.920 6.680 1.00 96.88 168 TYR A CA 1
ATOM 1339 C C . TYR A 1 168 ? -6.515 -4.216 5.897 1.00 96.88 168 TYR A C 1
ATOM 1341 O O . TYR A 1 168 ? -7.481 -4.956 6.116 1.00 96.88 168 TYR A O 1
ATOM 1349 N N . ILE A 1 169 ? -5.609 -4.477 4.959 1.00 95.94 169 ILE A N 1
ATOM 1350 C CA . ILE A 1 169 ? -5.594 -5.711 4.180 1.00 95.94 169 ILE A CA 1
ATOM 1351 C C . ILE A 1 169 ? -5.075 -6.835 5.075 1.00 95.94 169 ILE A C 1
ATOM 1353 O O . ILE A 1 169 ? -3.996 -6.726 5.656 1.00 95.94 169 ILE A O 1
ATOM 1357 N N . CYS A 1 170 ? -5.846 -7.915 5.159 1.00 94.62 170 CYS A N 1
ATOM 1358 C CA . CYS A 1 170 ? -5.542 -9.122 5.916 1.00 94.62 170 CYS A CA 1
ATOM 1359 C C . CYS A 1 170 ? -5.401 -10.296 4.932 1.00 94.62 170 CYS A C 1
ATOM 1361 O O . CYS A 1 170 ? -6.389 -10.999 4.687 1.00 94.62 170 CYS A O 1
ATOM 1363 N N . PRO A 1 171 ? -4.231 -10.492 4.296 1.00 93.88 171 PRO A N 1
ATOM 1364 C CA . PRO A 1 171 ? -4.025 -11.642 3.429 1.00 93.88 171 PRO A CA 1
ATOM 1365 C C . PRO A 1 171 ? -3.945 -12.900 4.295 1.00 93.88 171 PRO A C 1
ATOM 1367 O O . PRO A 1 171 ? -3.151 -12.965 5.231 1.00 93.88 171 PRO A O 1
ATOM 1370 N N . CYS A 1 172 ? -4.798 -13.877 4.012 1.00 91.31 172 CYS A N 1
ATOM 1371 C CA . CYS A 1 172 ? -4.882 -15.116 4.776 1.00 91.31 172 CYS A CA 1
ATOM 1372 C C . CYS A 1 172 ? -5.518 -16.219 3.925 1.00 91.31 172 CYS A C 1
ATOM 1374 O O . CYS A 1 172 ? -6.457 -15.972 3.163 1.00 91.31 172 CYS A O 1
ATOM 1376 N N . GLU A 1 173 ? -5.051 -17.454 4.094 1.00 89.88 173 GLU A N 1
ATOM 1377 C CA . GLU A 1 173 ? -5.619 -18.621 3.402 1.00 89.88 173 GLU A CA 1
ATOM 1378 C C . GLU A 1 173 ? -7.014 -18.972 3.963 1.00 89.88 173 GLU A C 1
ATOM 1380 O O . GLU A 1 173 ? -7.943 -19.280 3.213 1.00 89.88 173 GLU A O 1
ATOM 1385 N N . ASN A 1 174 ? -7.209 -18.859 5.285 1.00 86.44 174 ASN A N 1
ATOM 1386 C CA . ASN A 1 174 ? -8.511 -19.076 5.918 1.00 86.44 174 ASN A CA 1
ATOM 1387 C C . ASN A 1 174 ? -9.392 -17.824 5.825 1.00 86.44 174 ASN A C 1
ATOM 1389 O O . ASN A 1 174 ? -9.469 -17.016 6.752 1.00 86.44 174 ASN A O 1
ATOM 1393 N N . THR A 1 175 ? -10.114 -17.676 4.716 1.00 82.00 175 THR A N 1
ATOM 1394 C CA . THR A 1 175 ? -10.999 -16.522 4.522 1.00 82.00 175 THR A CA 1
ATOM 1395 C C . THR A 1 175 ? -12.163 -16.492 5.509 1.00 82.00 175 THR A C 1
ATOM 1397 O O . THR A 1 175 ? -12.656 -15.410 5.794 1.00 82.00 175 THR A O 1
ATOM 1400 N N . ALA A 1 176 ? -12.598 -17.618 6.093 1.00 83.19 176 ALA A N 1
ATOM 1401 C CA . ALA A 1 176 ? -13.729 -17.640 7.034 1.00 83.19 176 ALA A CA 1
ATOM 1402 C C . ALA A 1 176 ? -13.501 -16.752 8.276 1.00 83.19 176 ALA A C 1
ATOM 1404 O O . ALA A 1 176 ? -14.471 -16.289 8.889 1.00 83.19 176 ALA A O 1
ATOM 1405 N N . SER A 1 177 ? -12.239 -16.447 8.592 1.00 81.75 177 SER A N 1
ATOM 1406 C CA . SER A 1 177 ? -11.821 -15.512 9.639 1.00 81.75 177 SER A CA 1
ATOM 1407 C C . SER A 1 177 ? -12.422 -14.110 9.483 1.00 81.75 177 SER A C 1
ATOM 1409 O O . SER A 1 177 ? -12.626 -13.429 10.487 1.00 81.75 177 SER A O 1
ATOM 1411 N N . PHE A 1 178 ? -12.810 -13.689 8.267 1.00 82.25 178 PHE A N 1
ATOM 1412 C CA . PHE A 1 178 ? -13.459 -12.386 8.061 1.00 82.25 178 PHE A CA 1
ATOM 1413 C C . PHE A 1 178 ? -14.752 -12.248 8.884 1.00 82.25 178 PHE A C 1
ATOM 1415 O O . PHE A 1 178 ? -15.098 -11.150 9.308 1.00 82.25 178 PHE A O 1
ATOM 1422 N N . THR A 1 179 ? -15.457 -13.357 9.154 1.00 84.00 179 THR A N 1
ATOM 1423 C CA . THR A 1 179 ? -16.716 -13.367 9.927 1.00 84.00 179 THR A CA 1
ATOM 1424 C C . THR A 1 179 ? -16.529 -13.018 11.405 1.00 84.00 179 THR A C 1
ATOM 1426 O O . THR A 1 179 ? -17.502 -12.721 12.108 1.00 84.00 179 THR A O 1
ATOM 1429 N N . TRP A 1 180 ? -15.289 -13.070 11.896 1.00 84.44 180 TRP A N 1
ATOM 1430 C CA . TRP A 1 180 ? -14.942 -12.708 13.267 1.00 84.44 180 TRP A CA 1
ATOM 1431 C C . TRP A 1 180 ? -14.844 -11.199 13.450 1.00 84.44 180 TRP A C 1
ATOM 1433 O O . TRP A 1 180 ? -15.117 -10.714 14.544 1.00 84.44 180 TRP A O 1
ATOM 1443 N N . ALA A 1 181 ? -14.512 -10.473 12.384 1.00 85.38 181 ALA A N 1
ATOM 1444 C CA . ALA A 1 181 ? -14.457 -9.026 12.374 1.00 85.38 181 ALA A CA 1
ATOM 1445 C C . ALA A 1 181 ? -15.851 -8.459 12.074 1.00 85.38 181 ALA A C 1
ATOM 1447 O O . ALA A 1 181 ? -16.419 -8.679 11.00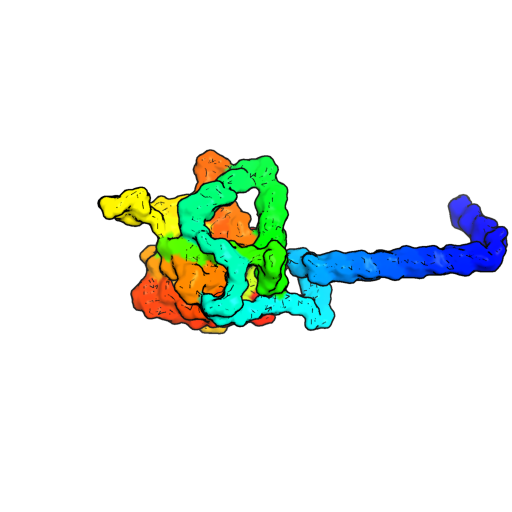4 1.00 85.38 181 ALA A O 1
ATOM 1448 N N . LYS A 1 182 ? -16.418 -7.727 13.032 1.00 90.06 182 LYS A N 1
ATOM 1449 C CA . LYS A 1 182 ? -17.733 -7.088 12.904 1.00 90.06 182 LYS A CA 1
ATOM 1450 C C . LYS A 1 182 ? -17.630 -5.581 13.130 1.00 90.06 182 LYS A C 1
ATOM 1452 O O . LYS A 1 182 ? -16.772 -5.153 13.906 1.00 90.06 182 LYS A O 1
ATOM 1457 N N . PRO A 1 183 ? -18.512 -4.777 12.508 1.00 92.81 183 PRO A N 1
ATOM 1458 C CA . PRO A 1 183 ? -18.634 -3.362 12.835 1.00 92.81 183 PRO A CA 1
ATOM 1459 C C . PRO A 1 183 ? -18.755 -3.140 14.349 1.00 92.81 183 PRO A C 1
ATOM 1461 O O . PRO A 1 183 ? -19.425 -3.905 15.046 1.00 92.81 183 PRO A O 1
ATOM 1464 N N . GLY A 1 184 ? -18.059 -2.127 14.860 1.00 90.62 184 GLY A N 1
ATOM 1465 C CA . GLY A 1 184 ? -17.957 -1.818 16.287 1.00 90.62 184 GLY A CA 1
ATOM 1466 C C . GLY A 1 184 ? -16.882 -2.601 17.050 1.00 90.62 184 GLY A C 1
ATOM 1467 O O . GLY A 1 184 ? -16.630 -2.294 18.211 1.00 90.62 184 GLY A O 1
ATOM 1468 N N . ASN A 1 185 ? -16.218 -3.594 16.446 1.00 92.56 185 ASN A N 1
ATOM 1469 C CA . ASN A 1 185 ? -15.044 -4.211 17.068 1.00 92.56 185 ASN A CA 1
ATOM 1470 C C . ASN A 1 185 ? -13.865 -3.236 17.108 1.00 92.56 185 ASN A C 1
ATOM 1472 O O . ASN A 1 185 ? -13.665 -2.453 16.181 1.00 92.56 185 ASN A O 1
ATOM 1476 N N . SER A 1 186 ? -13.055 -3.331 18.158 1.00 91.94 186 SER A N 1
ATOM 1477 C CA . SER A 1 186 ? -11.791 -2.605 18.248 1.00 91.94 186 SER A CA 1
ATOM 1478 C C . SER A 1 186 ? -10.678 -3.364 17.519 1.00 91.94 186 SER A C 1
ATOM 1480 O O . SER A 1 186 ? -10.615 -4.597 17.557 1.00 91.94 186 SER A O 1
ATOM 1482 N N . LEU A 1 187 ? -9.801 -2.606 16.871 1.00 93.31 187 LEU A N 1
ATOM 1483 C CA . LEU A 1 187 ? -8.592 -3.038 16.185 1.00 93.31 187 LEU A CA 1
ATOM 1484 C C . LEU A 1 187 ? -7.453 -2.129 16.652 1.00 93.31 187 LEU A C 1
ATOM 1486 O O . LEU A 1 187 ? -7.439 -0.940 16.337 1.00 93.31 187 LEU A O 1
ATOM 1490 N N . ARG A 1 188 ? -6.494 -2.678 17.400 1.00 93.81 188 ARG A N 1
ATOM 1491 C CA . ARG A 1 188 ? -5.310 -1.927 17.832 1.00 93.81 188 ARG A CA 1
ATOM 1492 C C . ARG A 1 188 ? -4.141 -2.228 16.909 1.00 93.81 188 ARG A C 1
ATOM 1494 O O . ARG A 1 188 ? -3.762 -3.384 16.747 1.00 93.81 188 ARG A O 1
ATOM 1501 N N . VAL A 1 189 ? -3.542 -1.188 16.340 1.00 94.62 189 VAL A N 1
ATOM 1502 C CA . VAL A 1 189 ? -2.375 -1.298 15.461 1.00 94.62 189 VAL A CA 1
ATOM 1503 C C . VAL A 1 189 ? -1.160 -0.699 16.165 1.00 94.62 189 VAL A C 1
ATOM 1505 O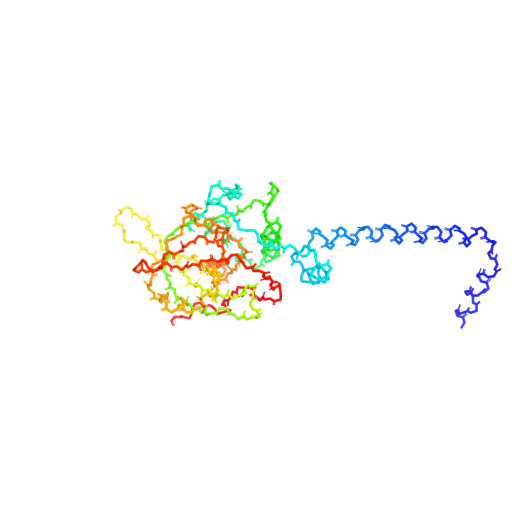 O . VAL A 1 189 ? -1.234 0.393 16.724 1.00 94.62 189 VAL A O 1
ATOM 1508 N N . GLN A 1 190 ? -0.051 -1.436 16.169 1.00 93.19 190 GLN A N 1
ATOM 1509 C CA . GLN A 1 190 ? 1.199 -1.075 16.836 1.00 93.19 190 GLN A CA 1
ATOM 1510 C C . GLN A 1 190 ? 2.353 -1.273 15.856 1.00 93.19 190 GLN A C 1
ATOM 1512 O O . GLN A 1 190 ? 2.285 -2.163 15.000 1.00 93.19 190 GLN A O 1
ATOM 1517 N N . LYS A 1 191 ? 3.434 -0.501 16.001 1.00 91.44 191 LYS A N 1
ATOM 1518 C CA . LYS A 1 191 ? 4.631 -0.652 15.169 1.00 91.44 191 LYS A CA 1
ATOM 1519 C C . LYS A 1 191 ? 5.205 -2.056 15.302 1.00 91.44 191 LYS A C 1
ATOM 1521 O O . LYS A 1 191 ? 5.539 -2.666 14.298 1.00 91.44 191 LYS A O 1
ATOM 1526 N N . ILE A 1 192 ? 5.271 -2.576 16.523 1.00 90.62 192 ILE A N 1
ATOM 1527 C CA . ILE A 1 192 ? 5.660 -3.952 16.838 1.00 90.62 192 ILE A CA 1
ATOM 1528 C C . ILE A 1 192 ? 4.482 -4.560 17.612 1.00 90.62 192 ILE A C 1
ATOM 1530 O O . ILE A 1 192 ? 4.043 -3.934 18.574 1.00 90.62 192 ILE A O 1
ATOM 1534 N N . PRO A 1 193 ? 3.936 -5.725 17.218 1.00 89.38 193 PRO A N 1
ATOM 1535 C CA . PRO A 1 193 ? 4.482 -6.675 16.245 1.00 89.38 193 PRO A CA 1
ATOM 1536 C C . PRO A 1 193 ? 3.933 -6.533 14.813 1.00 89.38 193 PRO A C 1
ATOM 1538 O O . PRO A 1 193 ? 4.311 -7.332 13.958 1.00 89.38 193 PRO A O 1
ATOM 1541 N N . HIS A 1 194 ? 3.030 -5.583 14.533 1.00 91.06 194 HIS A N 1
ATOM 1542 C CA . HIS A 1 194 ? 2.277 -5.579 13.269 1.00 91.06 194 HIS A CA 1
ATOM 1543 C C . HIS A 1 194 ? 3.016 -4.934 12.089 1.00 91.06 194 HIS A C 1
ATOM 1545 O O . HIS A 1 194 ? 2.756 -5.300 10.953 1.00 91.06 194 HIS A O 1
ATOM 1551 N N . CYS A 1 195 ? 3.877 -3.937 12.318 1.00 94.31 195 CYS A N 1
ATOM 1552 C CA . CYS A 1 195 ? 4.569 -3.193 11.255 1.00 94.31 195 CYS A CA 1
ATOM 1553 C C . CYS A 1 195 ? 3.641 -2.833 10.073 1.00 94.31 195 CYS A C 1
ATOM 1555 O O . CYS A 1 195 ? 3.971 -3.076 8.912 1.00 94.31 195 CYS A O 1
ATOM 1557 N N . ALA A 1 196 ? 2.446 -2.307 10.365 1.00 96.12 196 ALA A N 1
ATOM 1558 C CA . ALA A 1 196 ? 1.433 -2.033 9.348 1.00 96.12 196 ALA A CA 1
ATOM 1559 C C . ALA A 1 196 ? 1.851 -0.833 8.490 1.00 96.12 196 ALA A C 1
ATOM 1561 O O . ALA A 1 196 ? 1.835 0.303 8.965 1.00 96.12 196 ALA A O 1
ATOM 1562 N N . SER A 1 197 ? 2.256 -1.086 7.245 1.00 97.06 197 SER A N 1
ATOM 1563 C CA . SER A 1 197 ? 2.795 -0.074 6.340 1.00 97.06 197 SER A CA 1
ATOM 1564 C C . SER A 1 197 ? 1.735 0.486 5.396 1.00 97.06 197 SER A C 1
ATOM 1566 O O . SER A 1 197 ? 0.852 -0.236 4.929 1.00 97.06 197 SER A O 1
ATOM 1568 N N . ILE A 1 198 ? 1.840 1.781 5.096 1.00 97.81 198 ILE A N 1
ATOM 1569 C CA . ILE A 1 198 ? 0.969 2.475 4.144 1.00 97.81 198 ILE A CA 1
ATOM 1570 C C . ILE A 1 198 ? 1.351 2.105 2.707 1.00 97.81 198 ILE A C 1
ATOM 1572 O O . ILE A 1 198 ? 2.472 2.355 2.266 1.00 97.81 198 ILE A O 1
ATOM 1576 N N . LEU A 1 199 ? 0.383 1.583 1.955 1.00 96.50 199 LEU A N 1
ATOM 1577 C CA . LEU A 1 199 ? 0.507 1.291 0.524 1.00 96.50 199 LEU A CA 1
ATOM 1578 C C . LEU A 1 199 ? -0.075 2.398 -0.353 1.00 96.50 199 LEU A C 1
ATOM 1580 O O . LEU A 1 199 ? 0.423 2.659 -1.447 1.00 96.50 199 LEU A O 1
ATOM 1584 N N . HIS A 1 200 ? -1.156 3.026 0.106 1.00 97.56 200 HIS A N 1
ATOM 1585 C CA . HIS A 1 200 ? -1.909 3.993 -0.679 1.00 97.56 200 HIS A CA 1
ATOM 1586 C C . HIS A 1 200 ? -2.631 4.992 0.221 1.00 97.56 200 HIS A C 1
ATOM 1588 O O . HIS A 1 200 ? -3.122 4.633 1.290 1.00 97.56 200 HIS A O 1
ATOM 1594 N N . VAL A 1 201 ? -2.724 6.237 -0.238 1.00 97.31 201 VAL A N 1
ATOM 1595 C CA . VAL A 1 201 ? -3.453 7.325 0.416 1.00 97.31 201 VAL A CA 1
ATOM 1596 C C . VAL A 1 201 ? -4.547 7.828 -0.523 1.00 97.31 201 VAL A C 1
ATOM 1598 O O . VAL A 1 201 ? -4.303 8.110 -1.695 1.00 97.31 201 VAL A O 1
ATOM 1601 N N . SER A 1 202 ? -5.756 7.967 0.001 1.00 95.50 202 SER A N 1
ATOM 1602 C CA . SER A 1 202 ? -6.922 8.530 -0.683 1.00 95.50 202 SER A CA 1
ATOM 1603 C C . SER A 1 202 ? -7.697 9.453 0.252 1.00 95.50 202 SER A C 1
ATOM 1605 O O . SER A 1 202 ? -7.443 9.466 1.456 1.00 95.50 202 SER A O 1
ATOM 1607 N N . MET A 1 203 ? -8.636 10.219 -0.301 1.00 93.31 203 MET A N 1
ATOM 1608 C CA . MET A 1 203 ? -9.479 11.150 0.450 1.00 93.31 203 MET A CA 1
ATOM 1609 C C . MET A 1 203 ? -10.946 10.753 0.287 1.00 93.31 203 MET A C 1
ATOM 1611 O O . MET A 1 203 ? -11.382 10.504 -0.834 1.00 93.31 203 MET A O 1
ATOM 1615 N N . LEU A 1 204 ? -11.690 10.677 1.394 1.00 89.50 204 LEU A N 1
ATOM 1616 C CA . LEU A 1 204 ? -13.123 10.332 1.411 1.00 89.50 204 LEU A CA 1
ATOM 1617 C C . LEU A 1 204 ? -14.033 11.505 1.830 1.00 89.50 204 LEU A C 1
ATOM 1619 O O . LEU A 1 204 ? -15.248 11.337 1.853 1.00 89.50 204 LEU A O 1
ATOM 1623 N N . GLY A 1 205 ? -13.455 12.663 2.165 1.00 85.56 205 GLY A N 1
ATOM 1624 C CA . GLY A 1 205 ? -14.169 13.877 2.584 1.00 85.56 205 GLY A CA 1
ATOM 1625 C C . GLY A 1 205 ? -14.116 15.001 1.545 1.00 85.56 205 GLY A C 1
ATOM 1626 O O . GLY A 1 205 ? -13.792 14.773 0.377 1.00 85.56 205 GLY A O 1
ATOM 1627 N N . THR A 1 206 ? -14.414 16.225 1.976 1.00 85.25 206 THR A N 1
ATOM 1628 C CA . THR A 1 206 ? -14.290 17.428 1.137 1.00 85.25 206 THR A CA 1
ATOM 1629 C C . THR A 1 206 ? -12.882 18.023 1.244 1.00 85.25 206 THR A C 1
ATOM 1631 O O . THR A 1 206 ? -12.054 17.559 2.026 1.00 85.25 206 THR A O 1
ATOM 1634 N N . SER A 1 207 ? -12.583 19.054 0.448 1.00 84.50 207 SER A N 1
ATOM 1635 C CA . SER A 1 207 ? -11.308 19.775 0.575 1.00 84.50 207 SER A CA 1
ATOM 1636 C C . SER A 1 207 ? -11.193 20.539 1.901 1.00 84.50 207 SER A C 1
ATOM 1638 O O . SER A 1 207 ? -10.078 20.736 2.378 1.00 84.50 207 SER A O 1
ATOM 1640 N N . ASP A 1 208 ? -12.320 20.969 2.476 1.00 87.38 208 ASP A N 1
ATOM 1641 C CA . ASP A 1 208 ? -12.357 21.747 3.721 1.00 87.38 208 ASP A CA 1
ATOM 1642 C C . ASP A 1 208 ? -12.375 20.837 4.958 1.00 87.38 208 ASP A C 1
ATOM 1644 O O . ASP A 1 208 ? -11.751 21.141 5.973 1.00 87.38 208 ASP A O 1
ATOM 1648 N N . GLU A 1 209 ? -13.029 19.678 4.844 1.00 91.19 209 GLU A N 1
ATOM 1649 C CA . GLU A 1 209 ? -13.107 18.645 5.879 1.00 91.19 209 GLU A CA 1
ATOM 1650 C C . GLU A 1 209 ? -12.610 17.307 5.312 1.00 91.19 209 GLU A C 1
ATOM 1652 O O . GLU A 1 209 ? -13.399 16.406 4.987 1.00 91.19 209 GLU A O 1
ATOM 1657 N N . PRO A 1 210 ? -11.287 17.165 5.122 1.00 93.50 210 PRO A N 1
ATOM 1658 C CA . PRO A 1 210 ? -10.732 15.965 4.531 1.00 93.50 210 PRO A CA 1
ATOM 1659 C C . PRO A 1 210 ? -10.834 14.787 5.493 1.00 93.50 210 PRO A C 1
ATOM 1661 O O . PRO A 1 210 ? -10.533 14.894 6.675 1.00 93.50 210 PRO A O 1
ATOM 1664 N N . ILE A 1 211 ? -11.184 13.618 4.964 1.00 95.62 211 ILE A N 1
ATOM 1665 C CA . ILE A 1 211 ? -11.060 12.346 5.682 1.00 95.62 211 ILE A CA 1
ATOM 1666 C C . ILE A 1 211 ? -9.969 11.546 4.986 1.00 95.62 211 ILE A C 1
ATOM 1668 O O . ILE A 1 211 ? -10.119 11.186 3.815 1.00 95.62 211 ILE A O 1
ATOM 1672 N N . ILE A 1 212 ? -8.874 11.278 5.699 1.00 97.12 212 ILE A N 1
ATOM 1673 C CA . ILE A 1 212 ? -7.740 10.531 5.148 1.00 97.12 212 ILE A CA 1
ATOM 1674 C C . ILE A 1 212 ? -8.093 9.050 5.145 1.00 97.12 212 ILE A C 1
ATOM 1676 O O . ILE A 1 212 ? -8.401 8.503 6.197 1.00 97.12 212 ILE A O 1
ATOM 1680 N N . ASN A 1 213 ? -8.013 8.389 3.995 1.00 97.44 213 ASN A N 1
ATOM 1681 C CA . ASN A 1 213 ? -8.214 6.949 3.870 1.00 97.44 213 ASN A CA 1
ATOM 1682 C C . ASN A 1 213 ? -6.927 6.270 3.399 1.00 97.44 213 ASN A C 1
ATOM 1684 O O . ASN A 1 213 ? -6.475 6.482 2.269 1.00 97.44 213 ASN A O 1
ATOM 1688 N N . LEU A 1 214 ? -6.339 5.462 4.275 1.00 98.19 214 LEU A N 1
ATOM 1689 C CA . LEU A 1 214 ? -5.089 4.752 4.036 1.00 98.19 214 LEU A CA 1
ATOM 1690 C C . LEU A 1 214 ? -5.359 3.286 3.721 1.00 98.19 214 LEU A C 1
ATOM 1692 O O . LEU A 1 214 ? -5.989 2.600 4.514 1.00 98.19 214 LEU A O 1
ATOM 1696 N N . THR A 1 215 ? -4.799 2.761 2.641 1.00 98.00 215 THR A N 1
ATOM 1697 C CA . THR A 1 215 ? -4.689 1.309 2.470 1.00 98.00 215 THR A CA 1
ATOM 1698 C C . THR A 1 215 ? -3.392 0.845 3.112 1.00 98.00 215 THR A C 1
ATOM 1700 O O . THR A 1 215 ? -2.320 1.362 2.783 1.00 98.00 215 THR A O 1
ATOM 1703 N N . VAL A 1 216 ? -3.484 -0.118 4.026 1.00 97.50 216 VAL A N 1
ATOM 1704 C CA . VAL A 1 216 ? -2.350 -0.588 4.828 1.00 97.50 216 VAL A CA 1
ATOM 1705 C C . VAL A 1 216 ? -2.260 -2.109 4.825 1.00 97.50 216 VAL A C 1
ATOM 1707 O O . VAL A 1 216 ? -3.274 -2.799 4.727 1.00 97.50 216 VAL A O 1
ATOM 1710 N N . VAL A 1 217 ? -1.043 -2.632 4.952 1.00 95.94 217 VAL A N 1
ATOM 1711 C CA . VAL A 1 217 ? -0.781 -4.071 5.089 1.00 95.94 217 VAL A CA 1
ATOM 1712 C C . VAL A 1 217 ? 0.288 -4.311 6.151 1.00 95.94 217 VAL A C 1
ATOM 1714 O O . VAL A 1 217 ? 1.232 -3.530 6.276 1.00 95.94 217 VAL A O 1
ATOM 1717 N N . SER A 1 218 ? 0.138 -5.384 6.923 1.00 95.06 218 SER A N 1
ATOM 1718 C CA . SER A 1 218 ? 1.189 -5.873 7.821 1.00 95.06 218 SER A CA 1
ATOM 1719 C C . SER A 1 218 ? 2.396 -6.343 7.011 1.00 95.06 218 SER A C 1
ATOM 1721 O O . SER A 1 218 ? 2.227 -7.128 6.082 1.00 95.06 218 SER A O 1
ATOM 1723 N N . LEU A 1 219 ? 3.606 -5.888 7.350 1.00 94.12 219 LEU A N 1
ATOM 1724 C CA . LEU A 1 219 ? 4.835 -6.436 6.755 1.00 94.12 219 LEU A CA 1
ATOM 1725 C C . LEU A 1 219 ? 5.310 -7.713 7.448 1.00 94.12 219 LEU A C 1
ATOM 1727 O O . LEU A 1 219 ? 6.074 -8.482 6.869 1.00 94.12 219 LEU A O 1
ATOM 1731 N N . THR A 1 220 ? 4.875 -7.922 8.689 1.00 91.06 220 THR A N 1
ATOM 1732 C CA . THR A 1 220 ? 5.244 -9.106 9.466 1.00 91.06 220 THR A CA 1
ATOM 1733 C C . THR A 1 220 ? 4.275 -10.249 9.275 1.00 91.06 220 THR A C 1
ATOM 1735 O O . THR A 1 220 ? 4.614 -11.373 9.600 1.00 91.06 220 THR A O 1
ATOM 1738 N N . TYR A 1 221 ? 3.059 -9.954 8.806 1.00 87.19 221 TYR A N 1
ATOM 1739 C CA . TYR A 1 221 ? 1.952 -10.907 8.747 1.00 87.19 221 TYR A CA 1
ATOM 1740 C C . TYR A 1 221 ? 1.743 -11.649 10.082 1.00 87.19 221 TYR A C 1
ATOM 1742 O O . TYR A 1 221 ? 1.213 -12.747 10.119 1.00 87.19 221 TYR A O 1
ATOM 1750 N N . ASN A 1 222 ? 2.105 -11.013 11.202 1.00 84.56 222 ASN A N 1
ATOM 1751 C CA . ASN A 1 222 ? 1.768 -11.528 12.520 1.00 84.56 222 ASN A CA 1
ATOM 1752 C C . ASN A 1 222 ? 0.263 -11.444 12.766 1.00 84.56 222 ASN A C 1
ATOM 1754 O O . ASN A 1 222 ? -0.409 -10.528 12.278 1.00 84.56 222 ASN A O 1
ATOM 1758 N N . ASP A 1 223 ? -0.216 -12.343 13.621 1.00 83.75 223 ASP A N 1
ATOM 1759 C CA . ASP A 1 223 ? -1.604 -12.393 14.046 1.00 83.75 223 ASP A CA 1
ATOM 1760 C C . ASP A 1 223 ? -2.112 -11.039 14.533 1.00 83.75 223 ASP A C 1
ATOM 1762 O O . ASP A 1 223 ? -1.544 -10.412 15.434 1.00 83.75 223 ASP A O 1
ATOM 1766 N N . ILE A 1 224 ? -3.251 -10.629 13.984 1.00 84.44 224 ILE A N 1
ATOM 1767 C CA . ILE A 1 224 ? -3.980 -9.464 14.475 1.00 84.44 224 ILE A CA 1
ATOM 1768 C C . ILE A 1 224 ? -5.134 -9.910 15.366 1.00 84.44 224 ILE A C 1
ATOM 1770 O O . ILE A 1 224 ? -5.895 -10.821 15.034 1.00 84.44 224 ILE A O 1
ATOM 1774 N N . ALA A 1 225 ? -5.278 -9.243 16.509 1.00 84.62 225 ALA A N 1
ATOM 1775 C CA . ALA A 1 225 ? -6.423 -9.425 17.387 1.00 84.62 225 ALA A CA 1
ATOM 1776 C C . ALA A 1 225 ? -7.559 -8.490 16.959 1.00 84.62 225 ALA A C 1
ATOM 1778 O O . ALA A 1 225 ? -7.383 -7.270 16.901 1.00 84.62 225 ALA A O 1
ATOM 1779 N N . ILE A 1 226 ? -8.737 -9.059 16.698 1.00 80.81 226 ILE A N 1
ATOM 1780 C CA . ILE A 1 226 ? -9.943 -8.295 16.362 1.00 80.81 226 ILE A CA 1
ATOM 1781 C C . ILE A 1 226 ? -11.026 -8.587 17.403 1.00 80.81 226 ILE A C 1
ATOM 1783 O O . ILE A 1 226 ? -11.370 -9.746 17.657 1.00 80.81 226 ILE A O 1
ATOM 1787 N N . GLY A 1 227 ? -11.584 -7.535 18.009 1.00 75.25 227 GLY A N 1
ATOM 1788 C CA . GLY A 1 227 ? -12.648 -7.664 19.008 1.00 75.25 227 GLY A CA 1
ATOM 1789 C C . GLY A 1 227 ? -12.202 -8.422 20.266 1.00 75.25 227 GLY A C 1
ATOM 1790 O O . GLY A 1 227 ? -11.185 -8.086 20.866 1.00 75.25 227 GLY A O 1
ATOM 1791 N N . VAL A 1 228 ? -12.968 -9.442 20.681 1.00 64.62 228 VAL A N 1
ATOM 1792 C CA . VAL A 1 228 ? -12.745 -10.230 21.918 1.00 64.62 228 VAL A CA 1
ATOM 1793 C C . VAL A 1 228 ? -11.614 -11.260 21.735 1.00 64.62 228 VAL A C 1
ATOM 1795 O O . VAL A 1 228 ? -11.803 -12.458 21.936 1.00 64.62 228 VAL A O 1
ATOM 1798 N N . SER A 1 229 ? -10.446 -10.789 21.291 1.00 63.25 229 SER A N 1
ATOM 1799 C CA . SER A 1 229 ? -9.188 -11.542 21.170 1.00 63.25 229 SER A CA 1
ATOM 1800 C C . SER A 1 229 ? -9.209 -12.764 20.239 1.00 63.25 229 SER A C 1
ATOM 1802 O O . SER A 1 229 ? -8.501 -13.739 20.481 1.00 63.25 229 SER A O 1
ATOM 1804 N N . ARG A 1 230 ? -9.983 -12.728 19.146 1.00 74.94 230 ARG A N 1
ATOM 1805 C CA . ARG A 1 230 ? -9.804 -13.705 18.057 1.00 74.94 230 ARG A CA 1
ATOM 1806 C C . ARG A 1 230 ? -8.619 -13.283 17.195 1.00 74.94 230 ARG A C 1
ATOM 1808 O O . ARG A 1 230 ? -8.598 -12.151 16.712 1.00 74.94 230 ARG A O 1
ATOM 1815 N N . GLN A 1 231 ? -7.659 -14.188 17.040 1.00 81.88 231 GLN A N 1
ATOM 1816 C CA . GLN A 1 231 ? -6.472 -13.993 16.215 1.00 81.88 231 GLN A CA 1
ATOM 1817 C C . GLN A 1 231 ? -6.735 -14.454 14.788 1.00 81.88 231 GLN A C 1
ATOM 1819 O O . GLN A 1 231 ? -7.348 -15.499 14.566 1.00 81.88 231 GLN A O 1
ATOM 1824 N N . VAL A 1 232 ? -6.293 -13.648 13.832 1.00 83.81 232 VAL A N 1
ATOM 1825 C CA . VAL A 1 232 ? -6.330 -13.975 12.410 1.00 83.81 232 VAL A CA 1
ATOM 1826 C C . VAL A 1 232 ? -4.910 -14.268 11.968 1.00 83.81 232 VAL A C 1
ATOM 1828 O O . VAL A 1 232 ? -4.091 -13.356 11.989 1.00 83.81 232 VAL A O 1
ATOM 1831 N N . ASP A 1 233 ? -4.676 -15.507 11.547 1.00 86.12 233 ASP A N 1
ATOM 1832 C CA . ASP A 1 233 ? -3.408 -15.967 10.979 1.00 86.12 233 ASP A CA 1
ATOM 1833 C C . ASP A 1 233 ? -3.203 -15.326 9.601 1.00 86.12 233 ASP A C 1
ATOM 1835 O O . ASP A 1 233 ? -3.940 -15.619 8.647 1.00 86.12 233 ASP A O 1
ATOM 1839 N N . LEU A 1 234 ? -2.284 -14.362 9.531 1.00 90.19 234 LEU A N 1
ATOM 1840 C CA . LEU A 1 234 ? -1.962 -13.654 8.299 1.00 90.19 234 LEU A CA 1
ATOM 1841 C C . LEU A 1 234 ? -0.793 -14.349 7.606 1.00 90.19 234 LEU A C 1
ATOM 1843 O O . LEU A 1 234 ? 0.124 -14.867 8.225 1.00 90.19 234 LEU A O 1
ATOM 1847 N N . THR A 1 235 ? -0.803 -14.324 6.280 1.00 90.06 235 THR A N 1
ATOM 1848 C CA . THR A 1 235 ? 0.248 -14.946 5.469 1.00 90.06 235 THR A CA 1
ATOM 1849 C C . THR A 1 235 ? 0.665 -14.003 4.362 1.00 90.06 235 THR A C 1
ATOM 1851 O O . THR A 1 235 ? -0.205 -13.408 3.724 1.00 90.06 235 THR A O 1
ATOM 1854 N N . ALA A 1 236 ? 1.961 -13.913 4.061 1.00 88.81 236 ALA A N 1
ATOM 1855 C CA . ALA A 1 236 ? 2.424 -13.094 2.948 1.00 88.81 236 ALA A CA 1
ATOM 1856 C C . ALA A 1 236 ? 1.720 -13.478 1.626 1.00 88.81 236 ALA A C 1
ATOM 1858 O O . ALA A 1 236 ? 1.608 -14.665 1.286 1.00 88.81 236 ALA A O 1
ATOM 1859 N N . PRO A 1 237 ? 1.221 -12.498 0.850 1.00 88.44 237 PRO A N 1
ATOM 1860 C CA . PRO A 1 237 ? 0.505 -12.775 -0.383 1.00 88.44 237 PRO A CA 1
ATOM 1861 C C . PRO A 1 237 ? 1.470 -13.305 -1.448 1.00 88.44 237 PRO A C 1
ATOM 1863 O O . PRO A 1 237 ? 2.388 -12.620 -1.888 1.00 88.44 237 PRO A O 1
ATOM 1866 N N . LYS A 1 238 ? 1.199 -14.513 -1.948 1.00 82.88 238 LYS A N 1
ATOM 1867 C CA . LYS A 1 238 ? 2.005 -15.161 -3.003 1.00 82.88 238 LYS A CA 1
ATOM 1868 C C . LYS A 1 238 ? 1.889 -14.479 -4.368 1.00 82.88 238 LYS A C 1
ATOM 1870 O O . LYS A 1 238 ? 2.668 -14.746 -5.277 1.00 82.88 238 LYS A O 1
ATOM 1875 N N . LYS A 1 239 ? 0.842 -13.679 -4.574 1.00 84.94 239 LYS A N 1
ATOM 1876 C CA . LYS A 1 239 ? 0.560 -12.998 -5.839 1.00 84.94 239 LYS A CA 1
ATOM 1877 C C . LYS A 1 239 ? 0.051 -11.598 -5.552 1.00 84.94 239 LYS A C 1
ATOM 1879 O O . LYS A 1 239 ? -0.881 -11.432 -4.773 1.00 84.94 239 LYS A O 1
ATOM 1884 N N . ILE A 1 240 ? 0.616 -10.631 -6.266 1.00 91.88 240 ILE A N 1
ATOM 1885 C CA . ILE A 1 240 ? 0.107 -9.265 -6.321 1.00 91.88 240 ILE A CA 1
ATOM 1886 C C . ILE A 1 240 ? -0.553 -9.033 -7.681 1.00 91.88 240 ILE A C 1
ATOM 1888 O O . ILE A 1 240 ? -0.029 -9.432 -8.729 1.00 91.88 240 ILE A O 1
ATOM 1892 N N . ASN A 1 241 ? -1.726 -8.408 -7.660 1.00 92.69 241 ASN A N 1
ATOM 1893 C CA . ASN A 1 241 ? -2.471 -8.009 -8.843 1.00 92.69 241 ASN A CA 1
ATOM 1894 C C . ASN A 1 241 ? -2.541 -6.481 -8.939 1.00 92.69 241 ASN A C 1
ATOM 1896 O O . ASN A 1 241 ? -3.407 -5.851 -8.341 1.00 92.69 241 ASN A O 1
ATOM 1900 N N . LEU A 1 242 ? -1.647 -5.876 -9.723 1.00 91.75 242 LEU A N 1
ATOM 1901 C CA . LEU A 1 242 ? -1.615 -4.417 -9.880 1.00 91.75 242 LEU A CA 1
ATOM 1902 C C . LEU A 1 242 ? -2.791 -3.844 -10.682 1.00 91.75 242 LEU A C 1
ATOM 1904 O O . LEU A 1 242 ? -2.944 -2.625 -10.728 1.00 91.75 242 LEU A O 1
ATOM 1908 N N . ASP A 1 243 ? -3.615 -4.690 -11.303 1.00 89.69 243 ASP A N 1
ATOM 1909 C CA . ASP A 1 243 ? -4.868 -4.262 -11.934 1.00 89.69 243 ASP A CA 1
ATOM 1910 C C . ASP A 1 243 ? -5.987 -4.048 -10.895 1.00 89.69 243 ASP A C 1
ATOM 1912 O O . ASP A 1 243 ? -7.017 -3.446 -11.200 1.00 89.69 243 ASP A O 1
ATOM 1916 N N . GLY A 1 244 ? -5.776 -4.508 -9.655 1.00 88.88 244 GLY A N 1
ATOM 1917 C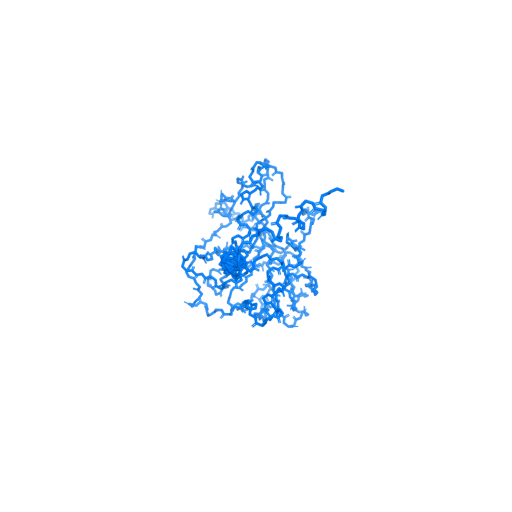 CA . GLY A 1 244 ? -6.669 -4.261 -8.532 1.00 88.88 244 GLY A CA 1
ATOM 1918 C C . GLY A 1 244 ? -6.728 -2.779 -8.177 1.00 88.88 244 GLY A C 1
ATOM 1919 O O . GLY A 1 244 ? -5.705 -2.110 -8.032 1.00 88.88 244 GLY A O 1
ATOM 1920 N N . SER A 1 245 ? -7.943 -2.258 -8.034 1.00 87.94 245 SER A N 1
ATOM 1921 C CA . SER A 1 245 ? -8.156 -0.849 -7.703 1.00 87.94 245 SER A CA 1
ATOM 1922 C C . SER A 1 245 ? -7.884 -0.574 -6.224 1.00 87.94 245 SER A C 1
ATOM 1924 O O . SER A 1 245 ? -8.275 -1.350 -5.355 1.00 87.94 245 SER A O 1
ATOM 1926 N N . LEU A 1 246 ? -7.245 0.564 -5.953 1.00 91.75 246 LEU A N 1
ATOM 1927 C CA . LEU A 1 246 ? -7.128 1.161 -4.625 1.00 91.75 246 LEU A CA 1
ATOM 1928 C C . LEU A 1 246 ? -7.816 2.536 -4.650 1.00 91.75 246 LEU A C 1
ATOM 1930 O O . LEU A 1 246 ? -7.664 3.254 -5.642 1.00 91.75 246 LEU A O 1
ATOM 1934 N N . PRO A 1 247 ? -8.542 2.942 -3.595 1.00 93.38 247 PRO A N 1
ATOM 1935 C CA . PRO A 1 247 ? -8.824 2.194 -2.366 1.00 93.38 247 PRO A CA 1
ATOM 1936 C C . PRO A 1 247 ? -9.754 0.989 -2.590 1.00 93.38 247 PRO A C 1
ATOM 1938 O O . PRO A 1 247 ? -10.455 0.898 -3.597 1.00 93.38 247 PRO A O 1
ATOM 1941 N N . LEU A 1 248 ? -9.756 0.052 -1.643 1.00 92.75 248 LEU A N 1
ATOM 1942 C CA . LEU A 1 248 ? -10.487 -1.209 -1.742 1.00 92.75 248 LEU A CA 1
ATOM 1943 C C . LEU A 1 248 ? -11.986 -1.059 -1.512 1.00 92.75 248 LEU A C 1
ATOM 1945 O O . LEU A 1 248 ? -12.728 -1.916 -1.997 1.00 92.75 248 LEU A O 1
ATOM 1949 N N . PHE A 1 249 ? -12.469 -0.023 -0.817 1.00 90.19 249 PHE A N 1
ATOM 1950 C CA . PHE A 1 249 ? -13.892 0.309 -0.890 1.00 90.19 249 PHE A CA 1
ATOM 1951 C C . PHE A 1 249 ? -14.114 1.663 -1.584 1.00 90.19 249 PHE A C 1
ATOM 1953 O O . PHE A 1 249 ? -13.641 2.693 -1.101 1.00 90.19 249 PHE A O 1
ATOM 1960 N N . PRO A 1 250 ? -14.872 1.683 -2.694 1.00 71.50 250 PRO A N 1
ATOM 1961 C CA . PRO A 1 250 ? -14.996 2.858 -3.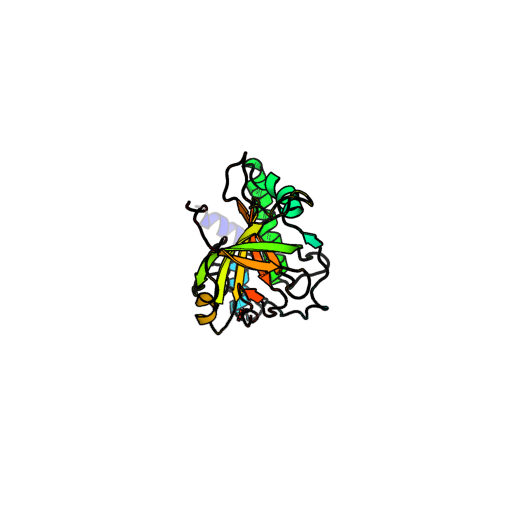555 1.00 71.50 250 PRO A CA 1
ATOM 1962 C C . PRO A 1 250 ? -15.924 3.948 -3.001 1.00 71.50 250 PRO A C 1
ATOM 1964 O O . PRO A 1 250 ? -15.868 5.080 -3.471 1.00 71.50 250 PRO A O 1
ATOM 1967 N N . ASN A 1 251 ? -16.772 3.631 -2.017 1.00 61.59 251 ASN A N 1
ATOM 1968 C CA . ASN A 1 251 ? -17.776 4.563 -1.505 1.00 61.59 251 ASN A CA 1
ATOM 1969 C C . ASN A 1 251 ? -17.250 5.351 -0.296 1.00 61.59 251 ASN A C 1
ATOM 1971 O O . ASN A 1 251 ? -16.586 4.784 0.587 1.00 61.59 251 ASN A O 1
ATOM 1975 N N . SER A 1 252 ? -17.613 6.638 -0.243 1.00 57.06 252 SER A N 1
ATOM 1976 C CA . SER A 1 252 ? -17.631 7.442 0.983 1.00 57.06 252 SER A CA 1
ATOM 1977 C C . SER A 1 252 ? -18.409 6.699 2.068 1.00 57.06 252 SER A C 1
ATOM 1979 O O . SER A 1 252 ? -19.296 5.904 1.756 1.00 57.06 252 SER A O 1
ATOM 1981 N N . ILE A 1 253 ? -18.040 6.921 3.329 1.00 54.06 253 ILE A N 1
ATOM 1982 C CA . ILE A 1 253 ? -18.689 6.321 4.500 1.00 54.06 253 ILE A CA 1
ATOM 1983 C C . ILE A 1 253 ? -20.189 6.612 4.378 1.00 54.06 253 ILE A C 1
ATOM 1985 O O . ILE A 1 253 ? -20.606 7.757 4.516 1.00 54.06 253 ILE A O 1
ATOM 1989 N N . THR A 1 254 ? -20.987 5.619 4.000 1.00 39.28 254 THR A N 1
ATOM 1990 C CA . THR A 1 254 ? -22.441 5.745 4.052 1.00 39.28 254 THR A CA 1
ATOM 1991 C C . THR A 1 254 ? -22.824 5.779 5.522 1.00 39.28 254 THR A C 1
ATOM 1993 O O . THR A 1 254 ? -22.441 4.857 6.248 1.00 39.28 254 THR A O 1
ATOM 1996 N N . GLU A 1 255 ? -23.496 6.861 5.922 1.00 32.81 255 GLU A N 1
ATOM 1997 C CA . GLU A 1 255 ? -24.185 7.013 7.213 1.00 32.81 255 GLU A CA 1
ATOM 1998 C C . GLU A 1 255 ? -25.074 5.808 7.547 1.00 32.81 255 GLU A C 1
ATOM 2000 O O . GLU A 1 255 ? -25.687 5.234 6.611 1.00 32.81 255 GLU A O 1
#